Protein 3DA5 (pdb70)

Foldseek 3Di:
DDFQCVVQPVDAVSSFVVCLVCQPWKWKFQQLAPDGATWHFDAPPVGRTTDWAQPDLVVQVVVLVVSCVPHQPDPVSNVVSCVQQNDGDSRWIWTWTAGPDDDPVDGIDTGTSSRIHIDGD/DQFQCVVQPNDQVSSQVVCLVCLVFKWKWFPLAPPGWIKRFDFDPPPRTTDWAFQPLVVQVVVLVVSCVPPQNDPVSNVVSCVQQNDGDSGFIWTWIWTPDPPGVVPIDTHTSSRIGIVVD

Nearest PDB structures (foldseek):
  3da5-assembly1_B  TM=9.425E-01  e=8.707E-21  unclassified
  8jsi-assembly1_B  TM=9.444E-01  e=4.490E-21  Thermococcus thioreducens
  8wd8-assembly1_B  TM=9.426E-01  e=9.821E-21  Thermococcus thioreducens
  1z25-assembly1_A  TM=9.568E-01  e=1.016E-14  Pyrococcus furiosus
  1z26-assembly1_A  TM=9.518E-01  e=2.361E-14  Pyrococcus furiosus

Secondary structure (DSSP, 8-state):
---HHHHTTS-HHHHHHHHHHTTTTEEEEETTSSS--EEEE-B-TT-SSB-EE-S-HHHHHHHHHHHHHHHS-SHHHHHHHHHHH-S--TTPPEEEEEESS--TT-S-EEE-GGGEEEEE-/--SHHHHTTS-HHHHHHHHHHTTTT-EEEESSSSS--EEEEPB-TTT--B-EE-S-HHHHHHHHHHHHHHHS-SHHHHHHHHHHH-S--TT--EEEEEESSSS-SS--EEE-GGGEEEET-

Radius of gyration: 20.2 Å; Cα contacts (8 Å, |Δi|>4): 431; chains: 2; bounding box: 46×57×42 Å

Solvent-accessible surface area: 13218 Å² total; per-residue (Å²): 175,120,17,0,1,82,82,16,56,102,74,62,80,35,0,59,70,32,0,119,127,52,97,63,70,6,36,0,74,7,11,0,17,73,148,102,50,25,17,64,3,3,8,102,40,232,65,38,52,3,4,12,36,85,137,53,46,114,49,3,72,74,57,14,62,52,17,24,107,56,84,23,111,61,110,120,67,111,111,94,1,113,164,85,13,17,90,44,21,80,99,4,0,0,2,10,0,64,16,106,188,106,36,90,52,2,58,7,18,47,5,3,0,4,2,0,1,16,34,127,149,96,77,7,0,6,54,86,22,52,153,71,60,103,32,0,57,73,26,0,101,129,52,103,51,49,0,10,0,55,4,42,0,15,51,159,78,41,2,25,58,3,52,24,84,230,103,80,16,25,0,41,18,52,75,102,46,54,111,52,0,84,94,72,10,56,91,16,17,126,46,84,26,106,56,109,121,63,97,145,84,0,95,163,126,18,18,110,46,28,75,118,1,0,0,0,21,0,136,4,20,101,59,64,27,145,57,47,107,46,50,6,3,0,12,0,0,18,16,5,121,78

CATH classification: 3.90.70.180

Structure (mmCIF, N/CA/C/O backbone):
data_3DA5
#
_entry.id   3DA5
#
_cell.length_a   57.392
_cell.length_b   60.896
_cell.length_c   66.447
_cell.angle_alpha   90.000
_cell.angle_beta   90.000
_cell.angle_gamma   90.000
#
_symmetry.space_group_name_H-M   'P 21 21 21'
#
loop_
_entity.id
_entity.type
_entity.pdbx_description
1 polymer Argonaute
2 water water
#
loop_
_atom_site.group_PDB
_atom_site.id
_atom_site.type_symbol
_atom_site.label_atom_id
_atom_site.label_alt_id
_atom_site.label_comp_id
_atom_site.label_asym_id
_atom_site.label_entity_id
_atom_site.label_seq_id
_atom_site.pdbx_PDB_ins_code
_atom_site.Cartn_x
_atom_site.Cartn_y
_atom_site.Cartn_z
_atom_site.occupancy
_atom_site.B_iso_or_equiv
_atom_site.auth_seq_id
_atom_site.auth_comp_id
_atom_site.auth_asym_id
_atom_site.auth_atom_id
_atom_site.pdbx_PDB_model_num
ATOM 1 N N . LYS A 1 8 ? -38.264 -14.293 -5.594 1.00 50.94 8 LYS A N 1
ATOM 2 C CA . LYS A 1 8 ? -37.424 -14.195 -6.867 1.00 50.84 8 LYS A CA 1
ATOM 3 C C . LYS A 1 8 ? -36.075 -14.971 -6.836 1.00 49.36 8 LYS A C 1
ATOM 4 O O . LYS A 1 8 ? -35.122 -14.589 -6.149 1.00 50.00 8 LYS A O 1
ATOM 10 N N . LYS A 1 9 ? -36.050 -16.068 -7.597 1.00 48.21 9 LYS A N 1
ATOM 11 C CA . LYS A 1 9 ? -34.882 -16.981 -7.826 1.00 46.32 9 LYS A CA 1
ATOM 12 C C . LYS A 1 9 ? -33.677 -16.287 -8.462 1.00 41.35 9 LYS A C 1
ATOM 13 O O . LYS A 1 9 ? -33.796 -15.671 -9.505 1.00 36.59 9 LYS A O 1
ATOM 19 N N . THR A 1 10 ? -32.516 -16.432 -7.841 1.00 37.11 10 THR A N 1
ATOM 20 C CA . THR A 1 10 ? -31.323 -15.770 -8.305 1.00 35.62 10 THR A CA 1
ATOM 21 C C . THR A 1 10 ? -30.729 -16.577 -9.490 1.00 33.67 10 THR A C 1
ATOM 22 O O . THR A 1 10 ? -31.024 -17.750 -9.676 1.00 32.51 10 THR A O 1
ATOM 26 N N . LEU A 1 11 ? -29.863 -15.929 -10.231 1.00 33.90 11 LEU A N 1
ATOM 27 C CA . LEU A 1 11 ? -29.161 -16.554 -11.348 1.00 33.32 11 LEU A CA 1
ATOM 28 C C . LEU A 1 11 ? -28.401 -17.795 -10.876 1.00 33.09 11 LEU A C 1
ATOM 29 O O . LEU A 1 11 ? -28.403 -18.816 -11.516 1.00 31.72 11 LEU A O 1
ATOM 34 N N . TRP A 1 12 ? -27.762 -17.718 -9.725 1.00 32.82 12 TRP A N 1
ATOM 35 C CA . TRP A 1 12 ? -26.953 -18.811 -9.314 1.00 34.42 12 TRP A CA 1
ATOM 36 C C . TRP A 1 12 ? -27.819 -20.051 -8.997 1.00 36.43 12 TRP A C 1
ATOM 37 O O . TRP A 1 12 ? -27.446 -21.208 -9.296 1.00 34.17 12 TRP A O 1
ATOM 48 N N . GLU A 1 13 ? -29.014 -19.799 -8.484 1.00 37.64 13 GLU A N 1
ATOM 49 C CA . GLU A 1 13 ? -29.934 -20.878 -8.255 1.00 39.91 13 GLU A CA 1
ATOM 50 C C . GLU A 1 13 ? -30.496 -21.426 -9.546 1.00 39.23 13 GLU A C 1
ATOM 51 O O . GLU A 1 13 ? -30.599 -22.612 -9.701 1.00 40.75 13 GLU A O 1
ATOM 57 N N . LEU A 1 14 ? -30.827 -20.549 -10.472 1.00 39.26 14 LEU A N 1
ATOM 58 C CA . LEU A 1 14 ? -31.452 -20.943 -11.733 1.00 38.71 14 LEU A CA 1
ATOM 59 C C . LEU A 1 14 ? -30.516 -21.847 -12.612 1.00 39.63 14 LEU A C 1
ATOM 60 O O . LEU A 1 14 ? -30.998 -22.684 -13.388 1.00 39.94 14 LEU A O 1
ATOM 65 N N . VAL A 1 15 ? -29.193 -21.709 -12.446 1.00 37.16 15 VAL A N 1
ATOM 66 C CA . VAL A 1 15 ? -28.212 -22.495 -13.233 1.00 36.78 15 VAL A CA 1
ATOM 67 C C . VAL A 1 15 ? -27.551 -23.660 -12.443 1.00 38.35 15 VAL A C 1
ATOM 68 O O . VAL A 1 15 ? -26.605 -24.313 -12.907 1.00 38.90 15 VAL A O 1
ATOM 72 N N . GLY A 1 16 ? -28.064 -23.932 -11.255 1.00 39.18 16 GLY A N 1
ATOM 73 C CA . GLY A 1 16 ? -27.758 -25.147 -10.581 1.00 40.71 16 GLY A CA 1
ATOM 74 C C . GLY A 1 16 ? -26.419 -24.993 -9.908 1.00 41.16 16 GLY A C 1
ATOM 75 O O . GLY A 1 16 ? -25.705 -25.981 -9.745 1.00 40.92 16 GLY A O 1
ATOM 76 N N . ARG A 1 17 ? -26.045 -23.747 -9.594 1.00 40.57 17 ARG A N 1
ATOM 77 C CA . ARG A 1 17 ? -24.793 -23.479 -8.901 1.00 41.47 17 ARG A CA 1
ATOM 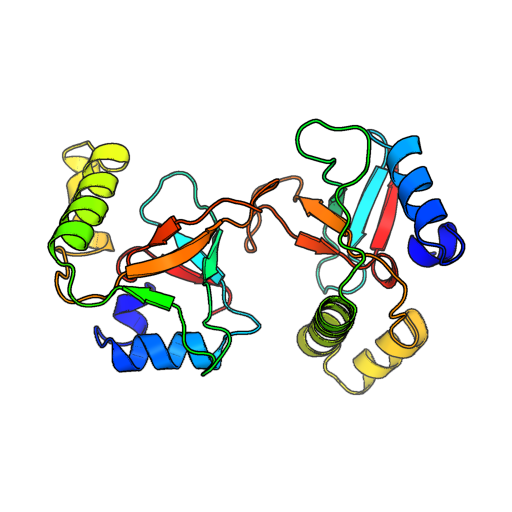78 C C . ARG A 1 17 ? -23.618 -24.155 -9.551 1.00 41.04 17 ARG A C 1
ATOM 79 O O . ARG A 1 17 ? -22.796 -24.770 -8.871 1.00 42.25 17 ARG A O 1
ATOM 87 N N . ASN A 1 18 ? -23.566 -24.091 -10.877 1.00 40.59 18 ASN A N 1
ATOM 88 C CA . ASN A 1 18 ? -22.550 -24.745 -11.671 1.00 40.72 18 ASN A CA 1
ATOM 89 C C . ASN A 1 18 ? -21.978 -23.656 -12.588 1.00 41.39 18 ASN A C 1
ATOM 90 O O . ASN A 1 18 ? -22.739 -22.891 -13.256 1.00 37.23 18 ASN A O 1
ATOM 95 N N . LYS A 1 19 ? -20.664 -23.520 -12.606 1.00 40.44 19 LYS A N 1
ATOM 96 C CA . LYS A 1 19 ? -20.120 -22.350 -13.283 1.00 41.70 19 LYS A CA 1
ATOM 97 C C . LYS A 1 19 ? -20.053 -22.453 -14.815 1.00 40.88 19 LYS A C 1
ATOM 98 O O . LYS A 1 19 ? -20.156 -21.438 -15.458 1.00 39.28 19 LYS A O 1
ATOM 104 N N . ASP A 1 20 ? -19.963 -23.657 -15.394 1.00 42.24 20 ASP A N 1
ATOM 105 C CA . ASP A 1 20 ? -20.088 -23.826 -16.849 1.00 42.33 20 ASP A CA 1
ATOM 106 C C . ASP A 1 20 ? -21.577 -23.639 -17.258 1.00 41.89 20 ASP A C 1
ATOM 107 O O . ASP A 1 20 ? -21.864 -22.998 -18.282 1.00 41.81 20 ASP A O 1
ATOM 112 N N . ALA A 1 21 ? -22.502 -24.227 -16.472 1.00 39.96 21 ALA A N 1
ATOM 113 C CA . ALA A 1 21 ? -23.937 -23.916 -16.617 1.00 39.45 21 ALA A CA 1
ATOM 114 C C . ALA A 1 21 ? -24.223 -22.427 -16.656 1.00 37.45 21 ALA A C 1
ATOM 115 O O . ALA A 1 21 ? -24.966 -21.965 -17.490 1.00 37.72 21 ALA A O 1
ATOM 117 N N . LEU A 1 22 ? -23.558 -21.647 -15.791 1.00 37.11 22 LEU A N 1
ATOM 118 C CA . LEU A 1 22 ? -23.703 -20.163 -15.779 1.00 36.47 22 LEU A CA 1
ATOM 119 C C . LEU A 1 22 ? -23.188 -19.503 -17.033 1.00 34.75 22 LEU A C 1
ATOM 120 O O . LEU A 1 22 ? -23.823 -18.609 -17.652 1.00 34.21 22 LEU A O 1
ATOM 125 N N . ARG A 1 23 ? -22.040 -19.955 -17.488 1.00 34.97 23 ARG A N 1
ATOM 126 C CA . ARG A 1 23 ? -21.527 -19.438 -18.738 1.00 36.24 23 ARG A CA 1
ATOM 127 C C . ARG A 1 23 ? -22.478 -19.738 -19.930 1.00 35.67 23 ARG A C 1
ATOM 128 O O . ARG A 1 23 ? -22.701 -18.892 -20.836 1.00 37.00 23 ARG A O 1
ATOM 136 N N . ASP A 1 24 ? -23.012 -20.938 -19.967 1.00 33.19 24 ASP A N 1
ATOM 137 C CA . ASP A 1 24 ? -23.836 -21.339 -21.129 1.00 34.54 24 ASP A CA 1
ATOM 138 C C . ASP A 1 24 ? -25.173 -20.578 -21.118 1.00 32.49 24 ASP A C 1
ATOM 139 O O . ASP A 1 24 ? -25.750 -20.231 -22.130 1.00 32.95 24 ASP A O 1
ATOM 144 N N . PHE A 1 25 ? -25.625 -20.257 -19.922 1.00 32.14 25 PHE A N 1
ATOM 145 C CA . PHE A 1 25 ? -26.855 -19.512 -19.734 1.00 32.41 25 PHE A CA 1
ATOM 146 C C . PHE A 1 25 ? -26.750 -18.086 -20.210 1.00 30.35 25 PHE A C 1
ATOM 147 O O . PHE A 1 25 ? -27.668 -17.633 -20.936 1.00 31.39 25 PHE A O 1
ATOM 155 N N . LEU A 1 26 ? -25.677 -17.360 -19.854 1.00 28.67 26 LEU A N 1
ATOM 156 C CA . LEU A 1 26 ? -25.491 -15.998 -20.319 1.00 28.80 26 LEU A CA 1
ATOM 157 C C . LEU A 1 26 ? -25.236 -15.971 -21.872 1.00 29.94 26 LEU A C 1
ATOM 158 O O . LEU A 1 26 ? -25.697 -15.041 -22.596 1.00 30.57 26 LEU A O 1
ATOM 163 N N . LYS A 1 27 ? -24.560 -16.991 -22.392 1.00 31.92 27 LYS A N 1
ATOM 164 C CA . LYS A 1 27 ? -24.346 -17.151 -23.905 1.00 33.32 27 LYS A CA 1
ATOM 165 C C . LYS A 1 27 ? -25.714 -17.333 -24.615 1.00 34.67 27 LYS A C 1
ATOM 166 O O . LYS A 1 27 ? -26.033 -16.646 -25.588 1.00 34.78 27 LYS A O 1
ATOM 172 N N . GLU A 1 28 ? -26.558 -18.167 -24.052 1.00 34.53 28 GLU A N 1
ATOM 173 C CA . GLU A 1 28 ? -27.847 -18.516 -24.653 1.00 35.84 28 GLU A CA 1
ATOM 174 C C . GLU A 1 28 ? -28.807 -17.375 -24.666 1.00 35.33 28 GLU A C 1
ATOM 175 O O . GLU A 1 28 ? -29.495 -17.172 -25.651 1.00 34.16 28 GLU A O 1
ATOM 181 N N . HIS A 1 29 ? -28.746 -16.552 -23.634 1.00 33.80 29 HIS A N 1
ATOM 182 C CA . HIS A 1 29 ? -29.625 -15.410 -23.489 1.00 34.10 29 HIS A CA 1
ATOM 183 C C . HIS A 1 29 ? -29.015 -14.096 -23.863 1.00 33.48 29 HIS A C 1
ATOM 184 O O . HIS A 1 29 ? -29.621 -13.072 -23.667 1.00 31.23 29 HIS A O 1
ATOM 191 N N . ARG A 1 30 ? -27.823 -14.099 -24.456 1.00 32.99 30 ARG A N 1
ATOM 192 C CA . ARG A 1 30 ? -27.216 -12.835 -24.817 1.00 31.89 30 ARG A CA 1
ATOM 193 C C . ARG A 1 30 ? -28.147 -11.985 -25.651 1.00 32.71 30 ARG A C 1
ATOM 194 O O . ARG A 1 30 ? -28.659 -12.459 -26.685 1.00 34.76 30 ARG A O 1
ATOM 202 N N . GLY A 1 31 ? -28.316 -10.722 -25.294 1.00 32.68 31 GLY A N 1
ATOM 203 C CA . GLY A 1 31 ? -29.182 -9.847 -26.080 1.00 32.78 31 GLY A CA 1
ATOM 204 C C . GLY A 1 31 ? -30.619 -9.825 -25.603 1.00 35.46 31 GLY A C 1
ATOM 205 O O . GLY A 1 31 ? -31.339 -8.938 -26.000 1.00 35.49 31 GLY A O 1
ATOM 206 N N . THR A 1 32 ? -31.037 -10.743 -24.727 1.00 35.52 32 THR A N 1
ATOM 207 C CA . THR A 1 32 ? -32.418 -10.741 -24.241 1.00 37.46 32 THR A CA 1
ATOM 208 C C . THR A 1 32 ? -32.532 -10.717 -22.683 1.00 38.80 32 THR A C 1
ATOM 209 O O . THR A 1 32 ? -33.648 -10.641 -22.145 1.00 41.67 32 THR A O 1
ATOM 213 N N . ILE A 1 33 ? -31.399 -10.833 -21.999 1.00 38.34 33 ILE A N 1
ATOM 214 C CA . ILE A 1 33 ? -31.338 -10.812 -20.526 1.00 38.66 33 ILE A CA 1
ATOM 215 C C . ILE A 1 33 ? -30.527 -9.621 -20.050 1.00 36.76 33 ILE A C 1
ATOM 216 O O . ILE A 1 33 ? -29.457 -9.295 -20.601 1.00 34.63 33 ILE A O 1
ATOM 221 N N . LEU A 1 34 ? -31.027 -8.960 -19.014 1.00 34.28 34 LEU A N 1
ATOM 222 C CA . LEU A 1 34 ? -30.215 -8.132 -18.188 1.00 32.76 34 LEU A CA 1
ATOM 223 C C . LEU A 1 34 ? -30.232 -8.722 -16.762 1.00 31.54 34 LEU A C 1
ATOM 224 O O . LEU A 1 34 ? -30.965 -9.655 -16.474 1.00 30.80 34 LEU A O 1
ATOM 229 N N . LEU A 1 35 ? -29.424 -8.157 -15.900 1.00 29.13 35 LEU A N 1
ATOM 230 C CA . LEU A 1 35 ? -29.272 -8.665 -14.522 1.00 29.94 35 LEU A CA 1
ATOM 231 C C . LEU A 1 35 ? -29.567 -7.600 -13.473 1.00 30.01 35 LEU A C 1
ATOM 232 O O . LEU A 1 35 ? -28.924 -6.554 -13.431 1.00 31.25 35 LEU A O 1
ATOM 237 N N . ARG A 1 36 ? -30.519 -7.851 -12.575 1.00 31.68 36 ARG A N 1
ATOM 238 C CA . ARG A 1 36 ? -30.814 -6.847 -11.535 1.00 32.96 36 ARG A CA 1
ATOM 239 C C . ARG A 1 36 ? -30.064 -7.286 -10.285 1.00 33.18 36 ARG A C 1
ATOM 240 O O . ARG A 1 36 ? -30.240 -8.388 -9.843 1.00 30.28 36 ARG A O 1
ATOM 248 N N . ASP A 1 37 ? -29.247 -6.398 -9.739 1.00 36.54 37 ASP A N 1
ATOM 249 C CA . ASP A 1 37 ? -28.585 -6.615 -8.441 1.00 37.49 37 ASP A CA 1
ATOM 250 C C . ASP A 1 37 ? -29.618 -6.464 -7.328 1.00 38.38 37 ASP A C 1
ATOM 251 O O . ASP A 1 37 ? -30.050 -5.355 -7.025 1.00 40.09 37 ASP A O 1
ATOM 256 N N . ILE A 1 38 ? -30.027 -7.566 -6.735 1.00 38.39 38 ILE A N 1
ATOM 257 C CA . ILE A 1 38 ? -31.008 -7.498 -5.641 1.00 40.07 38 ILE A CA 1
ATOM 258 C C . ILE A 1 38 ? -30.390 -7.456 -4.192 1.00 40.89 38 ILE A C 1
ATOM 259 O O . ILE A 1 38 ? -31.144 -7.491 -3.227 1.00 40.49 38 ILE A O 1
ATOM 264 N N . ALA A 1 39 ? -29.073 -7.268 -4.070 1.00 40.44 39 ALA A N 1
ATOM 265 C CA . ALA A 1 39 ? -28.386 -7.203 -2.789 1.00 41.92 39 ALA A CA 1
ATOM 266 C C . ALA A 1 39 ? -28.016 -5.757 -2.420 1.00 43.95 39 ALA A C 1
ATOM 267 O O . ALA A 1 39 ? -27.332 -5.513 -1.410 1.00 42.37 39 ALA A O 1
ATOM 269 N N . SER A 1 40 ? -28.399 -4.784 -3.259 1.00 47.23 40 SER A N 1
ATOM 270 C CA . SER A 1 40 ? -28.058 -3.350 -3.031 1.00 48.79 40 SER A CA 1
ATOM 271 C C . SER A 1 40 ? -29.369 -2.619 -2.748 1.00 51.22 40 SER A C 1
ATOM 272 O O . SER A 1 40 ? -30.454 -3.148 -3.056 1.00 52.31 40 SER A O 1
ATOM 275 N N . GLU A 1 41 ? -29.298 -1.426 -2.153 1.00 53.25 41 GLU A N 1
ATOM 276 C CA . GLU A 1 41 ? -30.519 -0.689 -1.779 1.00 54.11 41 GLU A CA 1
ATOM 277 C C . GLU A 1 41 ? -31.344 -0.431 -3.037 1.00 55.32 41 GLU A C 1
ATOM 278 O O . GLU A 1 41 ? -32.571 -0.714 -3.092 1.00 56.35 41 GLU A O 1
ATOM 280 N N . HIS A 1 42 ? -30.646 0.094 -4.036 1.00 56.21 42 HIS A N 1
ATOM 281 C CA . HIS A 1 42 ? -31.229 0.377 -5.331 1.00 57.65 42 HIS A CA 1
ATOM 282 C C . HIS A 1 42 ? -30.922 -0.779 -6.261 1.00 56.62 42 HIS A C 1
ATOM 283 O O . HIS A 1 42 ? -29.785 -1.086 -6.551 1.00 57.47 42 HIS A O 1
ATOM 290 N N . LYS A 1 43 ? -31.973 -1.412 -6.717 1.00 55.52 43 LYS A N 1
ATOM 291 C CA . LYS A 1 43 ? -31.853 -2.645 -7.422 1.00 55.40 43 LYS A CA 1
ATOM 292 C C . LYS A 1 43 ? -31.663 -2.314 -8.918 1.00 53.30 43 LYS A C 1
ATOM 293 O O . LYS A 1 43 ? -32.607 -2.385 -9.690 1.00 52.96 43 LYS A O 1
ATOM 299 N N . VAL A 1 44 ? -30.429 -1.911 -9.255 1.00 51.19 44 VAL A N 1
ATOM 300 C CA . VAL A 1 44 ? -30.016 -1.495 -10.620 1.00 49.87 44 VAL A CA 1
ATOM 301 C C . VAL A 1 44 ? -29.827 -2.670 -11.570 1.00 46.67 44 VAL A C 1
ATOM 302 O O . VAL A 1 44 ? -29.412 -3.759 -11.177 1.00 46.19 44 VAL A O 1
ATOM 306 N N . VAL A 1 45 ? -30.131 -2.425 -12.833 1.00 44.55 45 VAL A N 1
ATOM 307 C CA . VAL A 1 45 ? -30.077 -3.460 -13.871 1.00 42.20 45 VAL A CA 1
ATOM 308 C C . VAL A 1 45 ? -28.870 -3.136 -14.741 1.00 38.42 45 VAL A C 1
ATOM 309 O O . VAL A 1 45 ? -28.603 -1.968 -15.068 1.00 39.48 45 VAL A O 1
ATOM 313 N N . TYR A 1 46 ? -28.135 -4.192 -15.061 1.00 35.28 46 TYR A N 1
ATOM 314 C CA . TYR A 1 46 ? -26.909 -4.123 -15.742 1.00 33.39 46 TYR A CA 1
ATOM 315 C C . TYR A 1 46 ? -26.939 -5.128 -16.907 1.00 32.03 46 TYR A C 1
ATOM 316 O O . TYR A 1 46 ? -27.632 -6.141 -16.872 1.00 29.30 46 TYR A O 1
ATOM 325 N N . LYS A 1 47 ? -26.062 -4.907 -17.854 1.00 31.36 47 LYS A N 1
ATOM 326 C CA . LYS A 1 47 ? -25.899 -5.766 -18.970 1.00 32.71 47 LYS A CA 1
ATOM 327 C C . LYS A 1 47 ? -24.572 -6.505 -18.839 1.00 31.60 47 LYS A C 1
ATOM 328 O O . LYS A 1 47 ? -23.540 -5.865 -18.721 1.00 32.51 47 LYS A O 1
ATOM 334 N N . PRO A 1 48 ? -24.585 -7.838 -18.916 1.00 31.42 48 PRO A N 1
ATOM 335 C CA . PRO A 1 48 ? -23.467 -8.790 -18.941 1.00 31.08 48 PRO A CA 1
ATOM 336 C C . PRO A 1 48 ? -22.480 -8.443 -20.058 1.00 31.93 48 PRO A C 1
ATOM 337 O O . PRO A 1 48 ? -22.905 -8.184 -21.185 1.00 30.57 48 PRO A O 1
ATOM 341 N N . ILE A 1 49 ? -21.196 -8.341 -19.719 1.00 32.82 49 ILE A N 1
ATOM 342 C CA . ILE A 1 49 ? -20.132 -7.914 -20.650 1.00 33.62 49 ILE A CA 1
ATOM 343 C C . ILE A 1 49 ? -19.687 -9.196 -21.267 1.00 35.13 49 ILE A C 1
ATOM 344 O O . ILE A 1 49 ? -19.576 -10.218 -20.562 1.00 33.75 49 ILE A O 1
ATOM 349 N N . PHE A 1 50 ? -19.457 -9.192 -22.586 1.00 35.29 50 PHE A N 1
ATOM 350 C CA . PHE A 1 50 ? -18.922 -10.360 -23.292 1.00 36.13 50 PHE A CA 1
ATOM 351 C C . PHE A 1 50 ? -17.438 -10.092 -23.622 1.00 39.19 50 PHE A C 1
ATOM 352 O O . PHE A 1 50 ? -16.987 -8.974 -23.592 1.00 40.14 50 PHE A O 1
ATOM 360 N N . LYS A 1 51 ? -16.676 -11.140 -23.770 1.00 40.74 51 LYS A N 1
ATOM 361 C CA . LYS A 1 51 ? -15.217 -11.006 -23.873 1.00 43.76 51 LYS A CA 1
ATOM 362 C C . LYS A 1 51 ? -14.857 -10.097 -25.033 1.00 46.16 51 LYS A C 1
ATOM 363 O O . LYS A 1 51 ? -15.527 -10.120 -26.056 1.00 45.89 51 LYS A O 1
ATOM 369 N N . ARG A 1 52 ? -13.746 -9.373 -24.903 1.00 49.46 52 ARG A N 1
ATOM 370 C CA . ARG A 1 52 ? -13.404 -8.240 -25.785 1.00 52.74 52 ARG A CA 1
ATOM 371 C C . ARG A 1 52 ? -13.660 -8.379 -27.290 1.00 55.00 52 ARG A C 1
ATOM 372 O O . ARG A 1 52 ? -14.005 -7.390 -27.965 1.00 56.08 52 ARG A O 1
ATOM 373 N N . TYR A 1 53 ? -13.485 -9.595 -27.798 1.00 56.77 53 TYR A N 1
ATOM 374 C CA . TYR A 1 53 ? -13.766 -9.932 -29.205 1.00 58.38 53 TYR A CA 1
ATOM 375 C C . TYR A 1 53 ? -14.574 -11.237 -29.194 1.00 57.97 53 TYR A C 1
ATOM 376 O O . TYR A 1 53 ? -14.021 -12.309 -29.532 1.00 59.40 53 TYR A O 1
ATOM 385 N N . ASN A 1 54 ? -15.884 -11.082 -28.948 1.00 56.61 54 ASN A N 1
ATOM 386 C CA . ASN A 1 54 ? -16.790 -11.888 -28.016 1.00 55.86 54 ASN A CA 1
ATOM 387 C C . ASN A 1 54 ? -17.596 -13.167 -28.277 1.00 53.51 54 ASN A C 1
ATOM 388 O O . ASN A 1 54 ? -18.664 -12.999 -28.786 1.00 53.64 54 ASN A O 1
ATOM 393 N N . GLY A 1 55 ? -17.289 -14.363 -27.785 1.00 50.45 55 GLY A N 1
ATOM 394 C CA . GLY A 1 55 ? -18.348 -15.417 -27.787 1.00 46.51 55 GLY A CA 1
ATOM 395 C C . GLY A 1 55 ? -18.845 -15.715 -26.362 1.00 45.07 55 GLY A C 1
ATOM 396 O O . GLY A 1 55 ? -20.071 -15.923 -26.090 1.00 40.26 55 GLY A O 1
ATOM 397 N N . ASP A 1 56 ? -17.866 -15.705 -25.446 1.00 41.83 56 ASP A N 1
ATOM 398 C CA . ASP A 1 56 ? -18.045 -16.187 -24.084 1.00 42.13 56 ASP A CA 1
ATOM 399 C C . ASP A 1 56 ? -18.269 -15.007 -23.191 1.00 39.38 56 ASP A C 1
ATOM 400 O O . ASP A 1 56 ? -17.753 -13.933 -23.458 1.00 38.88 56 ASP A O 1
ATOM 405 N N . PRO A 1 57 ? -19.067 -15.192 -22.141 1.00 37.54 57 PRO A N 1
ATOM 406 C CA . PRO A 1 57 ? -19.190 -14.089 -21.158 1.00 35.56 57 PRO A CA 1
ATOM 407 C C . PRO A 1 57 ? -17.843 -13.803 -20.473 1.00 34.40 57 PRO A C 1
ATOM 408 O O . PRO A 1 57 ? -17.154 -14.698 -20.257 1.00 32.86 57 PRO A O 1
ATOM 412 N N . ASP A 1 58 ? -17.557 -12.554 -20.102 1.00 35.86 58 ASP A N 1
ATOM 413 C CA . ASP A 1 58 ? -16.365 -12.135 -19.366 1.00 35.37 58 ASP A CA 1
ATOM 414 C C . ASP A 1 58 ? -16.672 -12.342 -17.881 1.00 35.39 58 ASP A C 1
ATOM 415 O O . ASP A 1 58 ? -17.283 -11.500 -17.227 1.00 34.28 58 ASP A O 1
ATOM 420 N N . LEU A 1 59 ? -16.287 -13.510 -17.405 1.00 34.74 59 LEU A N 1
ATOM 421 C CA . LEU A 1 59 ? -16.398 -13.910 -16.026 1.00 35.16 59 LEU A CA 1
ATOM 422 C C . LEU A 1 59 ? -14.988 -13.861 -15.419 1.00 37.61 59 LEU A C 1
ATOM 423 O O . LEU A 1 59 ? -14.018 -13.904 -16.161 1.00 37.00 59 LEU A O 1
ATOM 428 N N . ILE A 1 60 ? -14.919 -13.815 -14.093 1.00 38.68 60 ILE A N 1
ATOM 429 C CA . ILE A 1 60 ? -13.673 -14.030 -13.283 1.00 40.36 60 ILE A CA 1
ATOM 430 C C . ILE A 1 60 ? -13.929 -15.275 -12.416 1.00 41.59 60 ILE A C 1
ATOM 431 O O . ILE A 1 60 ? -14.873 -15.294 -11.625 1.00 38.94 6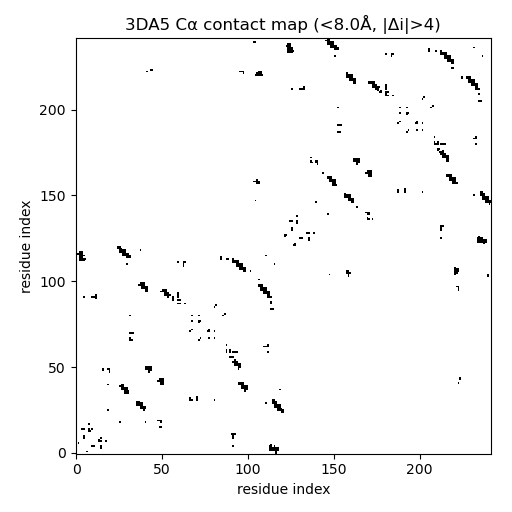0 ILE A O 1
ATOM 436 N N . GLU A 1 61 ? -13.141 -16.331 -12.649 1.00 42.94 61 GLU A N 1
ATOM 437 C CA . GLU A 1 61 ? -13.425 -17.645 -12.053 1.00 46.44 61 GLU A CA 1
ATOM 438 C C . GLU A 1 61 ? -12.384 -18.124 -11.092 1.00 47.40 61 GLU A C 1
ATOM 439 O O . GLU A 1 61 ? -12.583 -19.150 -10.440 1.00 48.98 61 GLU A O 1
ATOM 445 N N . ASP A 1 62 ? -11.265 -17.410 -11.017 1.00 48.32 62 ASP A N 1
ATOM 446 C CA . ASP A 1 62 ? -10.135 -17.856 -10.196 1.00 49.46 62 ASP A CA 1
ATOM 447 C C . ASP A 1 62 ? -9.963 -17.198 -8.827 1.00 48.47 62 ASP A C 1
ATOM 448 O O . ASP A 1 62 ? -8.947 -17.422 -8.192 1.00 48.30 62 ASP A O 1
ATOM 453 N N . ASN A 1 63 ? -10.930 -16.429 -8.346 1.00 46.72 63 ASN A N 1
ATOM 454 C CA . ASN A 1 63 ? -10.661 -15.604 -7.207 1.00 46.58 63 ASN A CA 1
ATOM 455 C C . ASN A 1 63 ? -11.745 -15.508 -6.151 1.00 45.19 63 ASN A C 1
ATOM 456 O O . ASN A 1 63 ? -12.508 -14.552 -6.096 1.00 42.46 63 ASN A O 1
ATOM 461 N N . SER A 1 64 ? -11.717 -16.466 -5.242 1.00 45.81 64 SER A N 1
ATOM 462 C CA . SER A 1 64 ? -12.732 -16.542 -4.206 1.00 45.21 64 SER A CA 1
ATOM 463 C C . SER A 1 64 ? -12.526 -15.534 -3.049 1.00 44.20 64 SER A C 1
ATOM 464 O O . SER A 1 64 ? -13.460 -15.229 -2.337 1.00 42.52 64 SER A O 1
ATOM 467 N N . ASN A 1 65 ? -11.340 -14.953 -2.912 1.00 43.86 65 ASN A N 1
ATOM 468 C CA . ASN A 1 65 ? -11.164 -13.730 -2.103 1.00 43.27 65 ASN A CA 1
ATOM 469 C C . ASN A 1 65 ? -11.974 -12.545 -2.654 1.00 41.84 65 ASN A C 1
ATOM 470 O O . ASN A 1 65 ? -12.517 -11.766 -1.896 1.00 41.57 65 ASN A O 1
ATOM 475 N N . ASP A 1 66 ? -12.013 -12.356 -3.965 1.00 40.68 66 ASP A N 1
ATOM 476 C CA . ASP A 1 66 ? -12.887 -11.291 -4.548 1.00 39.74 66 ASP A CA 1
ATOM 477 C C . ASP A 1 66 ? -14.393 -11.577 -4.367 1.00 36.44 66 ASP A C 1
ATOM 478 O O . ASP A 1 66 ? -15.183 -10.668 -4.115 1.00 35.36 66 ASP A O 1
ATOM 483 N N . VAL A 1 67 ? -14.752 -12.852 -4.390 1.00 34.45 67 VAL A N 1
ATOM 484 C CA . VAL A 1 67 ? -16.150 -13.297 -4.114 1.00 32.55 67 VAL A CA 1
ATOM 485 C C . VAL A 1 67 ? -16.548 -12.936 -2.677 1.00 34.10 67 VAL A C 1
ATOM 486 O O . VAL A 1 67 ? -17.635 -12.393 -2.449 1.00 31.89 67 VAL A O 1
ATOM 490 N N . GLU A 1 68 ? -15.674 -13.242 -1.715 1.00 35.45 68 GLU A N 1
ATOM 491 C CA . GLU A 1 68 ? -15.971 -12.969 -0.338 1.00 37.42 68 GLU A CA 1
ATOM 492 C C . GLU A 1 68 ? -16.037 -11.472 -0.125 1.00 37.23 68 GLU A C 1
ATOM 493 O O . GLU A 1 68 ? -16.887 -11.007 0.661 1.00 37.93 68 GLU A O 1
ATOM 499 N N . HIS A 1 69 ? -15.145 -10.736 -0.827 1.00 37.96 69 HIS A N 1
ATOM 500 C CA . HIS A 1 69 ? -15.102 -9.267 -0.758 1.00 39.34 69 HIS A CA 1
ATOM 501 C C . HIS A 1 69 ? -16.400 -8.614 -1.176 1.00 39.19 69 HIS A C 1
ATOM 502 O O . HIS A 1 69 ? -16.932 -7.766 -0.449 1.00 41.36 69 HIS A O 1
ATOM 509 N N . TRP A 1 70 ? -16.922 -9.003 -2.338 1.00 38.77 70 TRP A N 1
ATOM 510 C CA . TRP A 1 70 ? -18.214 -8.493 -2.831 1.00 37.57 70 TRP A CA 1
ATOM 511 C C . TRP A 1 70 ? -19.424 -8.949 -1.995 1.00 36.90 70 TRP A C 1
ATOM 512 O O . TRP A 1 70 ? -20.377 -8.217 -1.828 1.00 38.40 70 TRP A O 1
ATOM 523 N N . TYR A 1 71 ? -19.392 -10.157 -1.451 1.00 36.70 71 TYR A N 1
ATOM 524 C CA . TYR A 1 71 ? -20.470 -10.617 -0.608 1.00 35.94 71 TYR A CA 1
ATOM 525 C C . TYR A 1 71 ? -20.511 -9.756 0.697 1.00 36.91 71 TYR A C 1
ATOM 526 O O . TYR A 1 71 ? -21.555 -9.175 1.079 1.00 37.28 71 TYR A O 1
ATOM 535 N N . ASP A 1 72 ? -19.365 -9.660 1.344 1.00 38.86 72 ASP A N 1
ATOM 536 C CA . ASP A 1 72 ? -19.246 -8.832 2.600 1.00 41.65 72 ASP A CA 1
ATOM 537 C C . ASP A 1 72 ? -19.465 -7.347 2.385 1.00 42.73 72 ASP A C 1
ATOM 538 O O . ASP A 1 72 ? -20.110 -6.661 3.206 1.00 41.92 72 ASP A O 1
ATOM 543 N N . TYR A 1 73 ? -18.976 -6.856 1.260 1.00 43.24 73 TYR A N 1
ATOM 544 C CA . TYR A 1 73 ? -19.224 -5.513 0.867 1.00 44.44 73 TYR A CA 1
ATOM 545 C C . TYR A 1 73 ? -20.725 -5.162 0.877 1.00 43.22 73 TYR A C 1
ATOM 546 O O . TYR A 1 73 ? -21.101 -4.117 1.383 1.00 42.81 73 TYR A O 1
ATOM 555 N N . HIS A 1 74 ? -21.585 -5.987 0.270 1.00 41.81 74 HIS A N 1
ATOM 556 C CA . HIS A 1 74 ? -22.986 -5.606 0.189 1.00 41.05 74 HIS A CA 1
ATOM 557 C C . HIS A 1 74 ? -23.624 -5.739 1.587 1.00 40.07 74 HIS A C 1
ATOM 558 O O . HIS A 1 74 ? -24.347 -4.857 2.016 1.00 38.67 74 HIS A O 1
ATOM 565 N N . LEU A 1 75 ? -23.348 -6.852 2.255 1.00 39.17 75 LEU A N 1
ATOM 566 C CA . LEU A 1 75 ? -23.836 -7.075 3.614 1.00 40.25 75 LEU A CA 1
ATOM 567 C C . LEU A 1 75 ? -23.568 -5.813 4.456 1.00 40.62 75 LEU A C 1
ATOM 568 O O . LEU A 1 75 ? -24.487 -5.262 5.022 1.00 41.85 75 LEU A O 1
ATOM 573 N N . GLU A 1 76 ? -22.333 -5.314 4.467 1.00 42.72 76 GLU A N 1
ATOM 574 C CA . GLU A 1 76 ? -21.956 -4.184 5.364 1.00 44.75 76 GLU A CA 1
ATOM 575 C C . GLU A 1 76 ? -22.496 -2.835 4.931 1.00 44.52 76 GLU A C 1
ATOM 576 O O . GLU A 1 76 ? -22.825 -2.016 5.764 1.00 44.46 76 GLU A O 1
ATOM 582 N N . ARG A 1 77 ? -22.610 -2.602 3.625 1.00 44.62 77 ARG A N 1
ATOM 583 C CA . ARG A 1 77 ? -23.110 -1.349 3.095 1.00 43.92 77 ARG A CA 1
ATOM 584 C C . ARG A 1 77 ? -24.585 -1.269 3.245 1.00 43.48 77 ARG A C 1
ATOM 585 O O . ARG A 1 77 ? -25.127 -0.228 3.627 1.00 46.01 77 ARG A O 1
ATOM 587 N N . TYR A 1 78 ? -25.273 -2.340 2.863 1.00 42.29 78 TYR A N 1
ATOM 588 C CA . TYR A 1 78 ? -26.718 -2.240 2.554 1.00 41.04 78 TYR A CA 1
ATOM 589 C C . TYR A 1 78 ? -27.566 -3.019 3.545 1.00 39.15 78 TYR A C 1
ATOM 590 O O . TYR A 1 78 ? -28.733 -2.829 3.587 1.00 38.26 78 TYR A O 1
ATOM 599 N N . TRP A 1 79 ? -26.968 -3.850 4.402 1.00 38.72 79 TRP A N 1
ATOM 600 C CA . TRP A 1 79 ? -27.808 -4.725 5.263 1.00 37.69 79 TRP A CA 1
ATOM 601 C C . TRP A 1 79 ? -27.201 -4.649 6.674 1.00 37.76 79 TRP A C 1
ATOM 602 O O . TRP A 1 79 ? -26.890 -5.672 7.321 1.00 35.44 79 TRP A O 1
ATOM 613 N N . ASN A 1 80 ? -26.947 -3.418 7.101 1.00 38.36 80 ASN A N 1
ATOM 614 C CA . ASN A 1 80 ? -26.013 -3.237 8.190 1.00 40.39 80 ASN A CA 1
ATOM 615 C C . ASN A 1 80 ? -26.798 -2.814 9.428 1.00 40.45 80 ASN A C 1
ATOM 616 O O . ASN A 1 80 ? -26.298 -1.963 10.163 1.00 41.92 80 ASN A O 1
ATOM 621 N N . THR A 1 81 ? -27.983 -3.404 9.637 1.00 38.64 81 THR A N 1
ATOM 622 C CA . THR A 1 81 ? -28.655 -3.423 10.962 1.00 37.67 81 THR A CA 1
ATOM 623 C C . THR A 1 81 ? -28.875 -4.876 11.384 1.00 35.78 81 THR A C 1
ATOM 624 O O . THR A 1 81 ? -28.885 -5.748 10.543 1.00 34.70 81 THR A O 1
ATOM 628 N N . PRO A 1 82 ? -29.048 -5.162 12.694 1.00 34.52 82 PRO A N 1
ATOM 629 C CA . PRO A 1 82 ? -29.333 -6.530 13.126 1.00 33.83 82 PRO A CA 1
ATOM 630 C C . PRO A 1 82 ? -30.470 -7.205 12.309 1.00 34.06 82 PRO A C 1
ATOM 631 O O . PRO A 1 82 ? -30.356 -8.371 11.847 1.00 34.22 82 PRO A O 1
ATOM 635 N N . GLU A 1 83 ? -31.528 -6.451 12.102 1.00 33.50 83 GLU A N 1
ATOM 636 C CA . GLU A 1 83 ? -32.696 -6.889 11.343 1.00 35.05 83 GLU A CA 1
ATOM 637 C C . GLU A 1 83 ? -32.377 -7.205 9.870 1.00 33.23 83 GLU A C 1
ATOM 638 O O . GLU A 1 83 ? -32.732 -8.273 9.343 1.00 32.16 83 GLU A O 1
ATOM 644 N N . LEU A 1 84 ? -31.721 -6.254 9.217 1.00 33.23 84 LEU A N 1
ATOM 645 C CA . LEU A 1 84 ? -31.374 -6.394 7.817 1.00 32.00 84 LEU A CA 1
ATOM 646 C C . LEU A 1 84 ? -30.365 -7.500 7.625 1.00 32.24 84 LEU A C 1
ATOM 647 O O . LEU A 1 84 ? -30.414 -8.161 6.610 1.00 31.10 84 LEU A O 1
ATOM 652 N N . LYS A 1 85 ? -29.403 -7.692 8.562 1.00 32.03 85 LYS A N 1
ATOM 653 C CA . LYS A 1 85 ? -28.412 -8.756 8.426 1.00 31.89 85 LYS A CA 1
ATOM 654 C C . LYS A 1 85 ? -29.069 -10.124 8.502 1.00 32.22 85 LYS A C 1
ATOM 655 O O . LYS A 1 85 ? -28.652 -11.066 7.830 1.00 29.13 85 LYS A O 1
ATOM 661 N N . LYS A 1 86 ? -30.085 -10.270 9.344 1.00 31.71 86 LYS A N 1
ATOM 662 C CA . LYS A 1 86 ? -30.863 -11.508 9.350 1.00 33.54 86 LYS A CA 1
ATOM 663 C C . LYS A 1 86 ? -31.567 -11.793 8.055 1.00 34.38 86 LYS A C 1
ATOM 664 O O . LYS A 1 86 ? -31.476 -12.950 7.542 1.00 36.69 86 LYS A O 1
ATOM 669 N N . GLU A 1 87 ? -32.252 -10.780 7.527 1.00 32.90 87 GLU A N 1
ATOM 670 C CA . GLU A 1 87 ? -33.038 -10.903 6.303 1.00 37.09 87 GLU A CA 1
ATOM 671 C C . GLU A 1 87 ? -32.086 -11.219 5.164 1.00 35.23 87 GLU A C 1
ATOM 672 O O . GLU A 1 87 ? -32.291 -12.167 4.422 1.00 35.66 87 GLU A O 1
ATOM 678 N N . PHE A 1 88 ? -30.963 -10.491 5.106 1.00 33.07 88 PHE A N 1
ATOM 679 C CA . PHE A 1 88 ? -29.937 -10.807 4.179 1.00 32.37 88 PHE A CA 1
ATOM 680 C C . PHE A 1 88 ? -29.580 -12.263 4.196 1.00 33.17 88 PHE A C 1
ATOM 681 O O . PHE A 1 88 ? -29.600 -12.924 3.107 1.00 30.95 88 PHE A O 1
ATOM 689 N N . TYR A 1 89 ? -29.175 -12.786 5.373 1.00 31.52 89 TYR A N 1
ATOM 690 C CA . TYR A 1 89 ? -28.714 -14.177 5.444 1.00 31.80 89 TYR A CA 1
ATOM 691 C C . TYR A 1 89 ? -29.830 -15.149 5.044 1.00 32.51 89 TYR A C 1
ATOM 692 O O . TYR A 1 89 ? -29.560 -16.149 4.322 1.00 32.50 89 TYR A O 1
ATOM 701 N N . LYS A 1 90 ? -31.050 -14.883 5.479 1.00 31.98 90 LYS A N 1
ATOM 702 C CA . LYS A 1 90 ? -32.184 -15.797 5.215 1.00 33.95 90 LYS A CA 1
ATOM 703 C C . LYS A 1 90 ? -32.485 -15.878 3.719 1.00 36.12 90 LYS A C 1
ATOM 704 O O . LYS A 1 90 ? -32.744 -16.988 3.175 1.00 36.63 90 LYS A O 1
ATOM 710 N N . LYS A 1 91 ? -32.337 -14.718 3.072 1.00 35.90 91 LYS A N 1
ATOM 711 C CA . LYS A 1 91 ? -32.556 -14.515 1.633 1.00 37.57 91 LYS A CA 1
ATOM 712 C C . LYS A 1 91 ? -31.466 -15.137 0.814 1.00 37.03 91 LYS A C 1
ATOM 713 O O . LYS A 1 91 ? -31.767 -15.886 -0.109 1.00 38.12 91 LYS A O 1
ATOM 717 N N . PHE A 1 92 ? -30.208 -14.820 1.105 1.00 35.97 92 PHE A N 1
ATOM 718 C CA . PHE A 1 92 ? -29.116 -15.284 0.275 1.00 36.49 92 PHE A CA 1
ATOM 719 C C . PHE A 1 92 ? -28.303 -16.506 0.775 1.00 35.94 92 PHE A C 1
ATOM 720 O O . PHE A 1 92 ? -27.637 -17.213 -0.045 1.00 35.27 92 PHE A O 1
ATOM 728 N N . GLY A 1 93 ? -28.282 -16.781 2.071 1.00 33.99 93 GLY A N 1
ATOM 729 C CA . GLY A 1 93 ? -27.461 -17.895 2.547 1.00 33.24 93 GLY A CA 1
ATOM 730 C C . GLY A 1 93 ? -26.000 -17.497 2.605 1.00 33.43 93 GLY A C 1
ATOM 731 O O . GLY A 1 93 ? -25.650 -16.377 2.252 1.00 34.00 93 GLY A O 1
ATOM 732 N N . PRO A 1 94 ? -25.135 -18.414 3.038 1.00 32.36 94 PRO A N 1
ATOM 733 C CA . PRO A 1 94 ? -23.708 -18.163 3.171 1.00 32.62 94 PRO A CA 1
ATOM 734 C C . PRO A 1 94 ? -23.081 -17.971 1.783 1.00 32.82 94 PRO A C 1
ATOM 735 O O . PRO A 1 94 ? -23.657 -18.425 0.827 1.00 30.53 94 PRO A O 1
ATOM 739 N N . VAL A 1 95 ? -21.966 -17.274 1.683 1.00 32.37 95 VAL A N 1
ATOM 740 C CA . VAL A 1 95 ? -21.286 -17.112 0.391 1.00 32.66 95 VAL A CA 1
ATOM 741 C C . VAL A 1 95 ? -20.874 -18.439 -0.253 1.00 34.18 95 VAL A C 1
ATOM 742 O O . VAL A 1 95 ? -20.442 -19.355 0.416 1.00 34.20 95 VAL A O 1
ATOM 746 N N . ASP A 1 96 ? -21.103 -18.569 -1.555 1.00 32.89 96 ASP A N 1
ATOM 747 C CA . ASP A 1 96 ? -20.691 -19.723 -2.303 1.00 34.79 96 ASP A CA 1
ATOM 748 C C . ASP A 1 96 ? -19.431 -19.339 -3.030 1.00 35.17 96 ASP A C 1
ATOM 749 O O . ASP A 1 96 ? -19.443 -18.586 -4.011 1.00 33.14 96 ASP A O 1
ATOM 754 N N . LEU A 1 97 ? -18.324 -19.830 -2.486 1.00 36.36 97 LEU A N 1
ATOM 755 C CA . LEU A 1 97 ? -17.003 -19.523 -3.029 1.00 37.64 97 LEU A CA 1
ATOM 756 C C . LEU A 1 97 ? -16.752 -20.128 -4.401 1.00 38.10 97 LEU A C 1
ATOM 757 O O . LEU A 1 97 ? -15.762 -19.741 -5.042 1.00 39.60 97 LEU A O 1
ATOM 762 N N . ASN A 1 98 ? -17.595 -21.043 -4.866 1.00 38.35 98 ASN A N 1
ATOM 763 C CA . ASN A 1 98 ? -17.437 -21.609 -6.236 1.00 39.94 98 ASN A CA 1
ATOM 764 C C . ASN A 1 98 ? -17.988 -20.763 -7.384 1.00 39.08 98 ASN A C 1
ATOM 765 O O . ASN A 1 98 ? -17.766 -21.095 -8.573 1.00 40.26 98 ASN A O 1
ATOM 770 N N . GLN A 1 99 ? -18.781 -19.734 -7.054 1.00 36.76 99 GLN A N 1
ATOM 771 C CA . GLN A 1 99 ? -19.335 -18.894 -8.060 1.00 33.00 99 GLN A CA 1
ATOM 772 C C . GLN A 1 99 ? -18.323 -17.985 -8.741 1.00 33.14 99 GLN A C 1
ATOM 773 O O . GLN A 1 99 ? -17.397 -17.413 -8.092 1.00 34.96 99 GLN A O 1
ATOM 779 N N . PRO A 1 100 ? -18.518 -17.792 -10.050 1.00 31.33 100 PRO A N 1
ATOM 780 C CA . PRO A 1 100 ? -17.753 -16.847 -10.772 1.00 30.66 100 PRO A CA 1
ATOM 781 C C . PRO A 1 100 ? -18.250 -15.450 -10.488 1.00 29.67 100 PRO A C 1
ATOM 782 O O . PRO A 1 100 ? -19.401 -15.221 -10.090 1.00 33.05 100 PRO A O 1
ATOM 786 N N . ILE A 1 101 ? -17.443 -14.493 -10.819 1.00 28.90 101 ILE A N 1
ATOM 787 C CA . ILE A 1 101 ? -17.834 -13.088 -10.834 1.00 28.53 101 ILE A CA 1
ATOM 788 C C . ILE A 1 101 ? -18.244 -12.665 -12.246 1.00 28.44 101 ILE A C 1
ATOM 789 O O . ILE A 1 101 ? -17.540 -12.933 -13.259 1.00 30.01 101 ILE A O 1
ATOM 794 N N . ILE A 1 102 ? -19.360 -11.982 -12.326 1.00 29.51 102 ILE A N 1
ATOM 795 C CA . ILE A 1 102 ? -19.899 -11.531 -13.656 1.00 29.64 102 ILE A CA 1
ATOM 796 C C . ILE A 1 102 ? -19.506 -10.098 -13.853 1.00 29.10 102 ILE A C 1
ATOM 797 O O . ILE A 1 102 ? -19.899 -9.295 -13.074 1.00 30.06 102 ILE A O 1
ATOM 802 N N . LEU A 1 103 ? -18.740 -9.794 -14.913 1.00 30.80 103 LEU A N 1
ATOM 803 C CA . LEU A 1 103 ? -18.524 -8.428 -15.335 1.00 33.08 103 LEU A CA 1
ATOM 804 C C . LEU A 1 103 ? -19.734 -7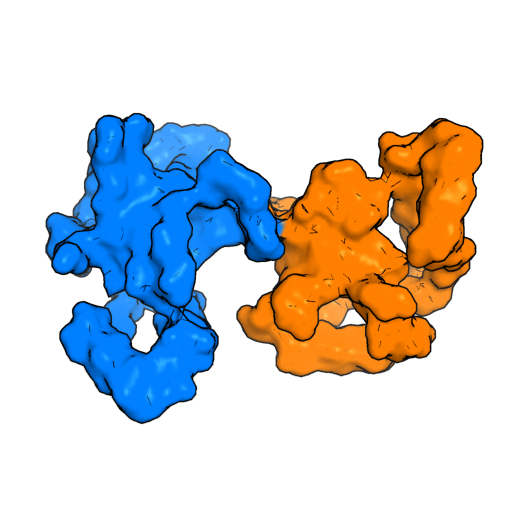.902 -16.096 1.00 31.88 103 LEU A C 1
ATOM 805 O O . LEU A 1 103 ? -20.176 -8.515 -17.031 1.00 32.11 103 LEU A O 1
ATOM 810 N N . ALA A 1 104 ? -20.196 -6.726 -15.710 1.00 32.33 104 ALA A N 1
ATOM 811 C CA . ALA A 1 104 ? -21.428 -6.104 -16.241 1.00 32.44 104 ALA A CA 1
ATOM 812 C C . ALA A 1 104 ? -21.303 -4.595 -16.300 1.00 33.28 104 ALA A C 1
ATOM 813 O O . ALA A 1 104 ? -20.401 -3.997 -15.702 1.00 33.32 104 ALA A O 1
ATOM 815 N N . LYS A 1 105 ? -22.123 -3.954 -17.115 1.00 34.27 105 LYS A N 1
ATOM 816 C CA . LYS A 1 105 ? -22.088 -2.501 -17.222 1.00 35.56 105 LYS A CA 1
ATOM 817 C C . LYS A 1 105 ? -23.462 -1.914 -17.097 1.00 35.61 105 LYS A C 1
ATOM 818 O O . LYS A 1 105 ? -24.421 -2.595 -17.415 1.00 34.33 105 LYS A O 1
ATOM 824 N N . PRO A 1 106 ? -23.566 -0.682 -16.575 1.00 36.95 106 PRO A N 1
ATOM 825 C CA . PRO A 1 106 ? -24.824 -0.029 -16.445 1.00 37.59 106 PRO A CA 1
ATOM 826 C C . PRO A 1 106 ? -25.376 0.351 -17.816 1.00 40.29 106 PRO A C 1
ATOM 827 O O . PRO A 1 106 ? -24.612 0.496 -18.791 1.00 40.25 106 PRO A O 1
ATOM 831 N N . LEU A 1 107 ? -26.699 0.431 -17.866 1.00 42.03 107 LEU A N 1
ATOM 832 C CA . LEU A 1 107 ? -27.454 0.873 -19.044 1.00 43.64 107 LEU A CA 1
ATOM 833 C C . LEU A 1 107 ? -27.428 2.395 -19.248 1.00 44.60 107 LEU A C 1
ATOM 834 O O . LEU A 1 107 ? -27.911 2.895 -20.296 1.00 44.01 107 LEU A O 1
ATOM 839 N N . ARG A 1 108 ? -26.925 3.135 -18.258 1.00 45.38 108 ARG A N 1
ATOM 840 C CA . ARG A 1 108 ? -26.602 4.550 -18.441 1.00 47.27 108 ARG A CA 1
ATOM 841 C C . ARG A 1 108 ? -25.568 5.036 -17.449 1.00 48.46 108 ARG A C 1
ATOM 842 O O . ARG A 1 108 ? -25.107 4.242 -16.637 1.00 47.66 108 ARG A O 1
ATOM 850 N N . GLN A 1 109 ? -25.202 6.321 -17.504 1.00 50.53 109 GLN A N 1
ATOM 851 C CA . GLN A 1 109 ? -24.078 6.805 -16.685 1.00 51.48 109 GLN A CA 1
ATOM 852 C C . GLN A 1 109 ? -24.401 6.642 -15.231 1.00 51.29 109 GLN A C 1
ATOM 853 O O . GLN A 1 109 ? -25.469 6.986 -14.801 1.00 51.24 109 GLN A O 1
ATOM 859 N N . HIS A 1 110 ? -23.427 6.077 -14.532 1.00 52.43 110 HIS A N 1
ATOM 860 C CA . HIS A 1 110 ? -23.510 5.480 -13.198 1.00 53.36 110 HIS A CA 1
ATOM 861 C C . HIS A 1 110 ? -22.431 6.110 -12.287 1.00 53.71 110 HIS A C 1
ATOM 862 O O . HIS A 1 110 ? -21.292 6.306 -12.735 1.00 51.73 110 HIS A O 1
ATOM 869 N N . ASN A 1 111 ? -22.745 6.338 -11.003 1.00 54.05 111 ASN A N 1
ATOM 870 C CA . ASN A 1 111 ? -21.752 6.893 -10.070 1.00 55.10 111 ASN A CA 1
ATOM 871 C C . ASN A 1 111 ? -20.526 6.029 -9.819 1.00 55.01 111 ASN A C 1
ATOM 872 O O . ASN A 1 111 ? -19.470 6.562 -9.569 1.00 56.17 111 ASN A O 1
ATOM 877 N N . ARG A 1 112 ? -20.647 4.713 -9.943 1.00 55.23 112 ARG A N 1
ATOM 878 C CA . ARG A 1 112 ? -19.503 3.811 -9.758 1.00 54.68 112 ARG A CA 1
ATOM 879 C C . ARG A 1 112 ? -18.786 3.477 -11.027 1.00 53.12 112 ARG A C 1
ATOM 880 O O . ARG A 1 112 ? -17.988 2.534 -11.057 1.00 52.76 112 ARG A O 1
ATOM 888 N N . GLY A 1 113 ? -19.060 4.217 -12.089 1.00 51.98 113 GLY A N 1
ATOM 889 C CA . GLY A 1 113 ? -18.363 3.968 -13.350 1.00 51.34 113 GLY A CA 1
ATOM 890 C C . GLY A 1 113 ? -19.113 2.980 -14.203 1.00 51.15 113 GLY A C 1
ATOM 891 O O . GLY A 1 113 ? -20.249 2.654 -13.931 1.00 51.58 113 GLY A O 1
ATOM 892 N N . ASP A 1 114 ? -18.451 2.498 -15.230 1.00 50.19 114 ASP A N 1
ATOM 893 C CA . ASP A 1 114 ? -19.081 1.753 -16.293 1.00 49.63 114 ASP A CA 1
ATOM 894 C C . ASP A 1 114 ? -18.719 0.277 -16.310 1.00 47.79 114 ASP A C 1
ATOM 895 O O . ASP A 1 114 ? -18.866 -0.400 -17.320 1.00 46.74 114 ASP A O 1
ATOM 900 N N . LEU A 1 115 ? -18.295 -0.225 -15.158 1.00 46.04 115 LEU A N 1
ATOM 901 C CA . LEU A 1 115 ? -18.015 -1.640 -14.975 1.00 46.32 115 LEU A CA 1
ATOM 902 C C . LEU A 1 115 ? -18.249 -2.042 -13.545 1.00 46.05 115 LEU A C 1
ATOM 903 O O . LEU A 1 115 ? -17.635 -1.458 -12.633 1.00 46.84 115 LEU A O 1
ATOM 908 N N . VAL A 1 116 ? -19.096 -3.058 -13.353 1.00 42.79 116 VAL A N 1
ATOM 909 C CA . VAL A 1 116 ? -19.355 -3.649 -12.054 1.00 41.77 116 VAL A CA 1
ATOM 910 C C . VAL A 1 116 ? -19.063 -5.146 -12.089 1.00 40.53 116 VAL A C 1
ATOM 911 O O . VAL A 1 116 ? -19.014 -5.811 -13.201 1.00 37.73 116 VAL A O 1
ATOM 915 N N . HIS A 1 117 ? -18.864 -5.663 -10.866 1.00 40.26 117 HIS A N 1
ATOM 916 C CA . HIS A 1 117 ? -18.647 -7.076 -10.573 1.00 39.43 117 HIS A CA 1
ATOM 917 C C . HIS A 1 117 ? -19.813 -7.492 -9.830 1.00 38.25 117 HIS A C 1
ATOM 918 O O . HIS A 1 117 ? -20.144 -6.872 -8.772 1.00 40.59 117 HIS A O 1
ATOM 925 N N . LEU A 1 118 ? -20.507 -8.512 -10.356 1.00 34.07 118 LEU A N 1
ATOM 926 C CA . LEU A 1 118 ? -21.788 -8.905 -9.823 1.00 31.72 118 LEU A CA 1
ATOM 927 C C . LEU A 1 118 ? -21.603 -10.346 -9.415 1.00 31.40 118 LEU A C 1
ATOM 928 O O . LEU A 1 118 ? -20.934 -11.114 -10.115 1.00 28.89 118 LEU A O 1
ATOM 933 N N . LEU A 1 119 ? -22.143 -10.696 -8.258 1.00 27.64 119 LEU A N 1
ATOM 934 C CA . LEU A 1 119 ? -22.217 -12.085 -7.880 1.00 27.69 119 LEU A CA 1
ATOM 935 C C . LEU A 1 119 ? -23.479 -12.709 -8.410 1.00 27.81 119 LEU A C 1
ATOM 936 O O . LEU A 1 119 ? -24.560 -12.194 -8.180 1.00 28.04 119 LEU A O 1
ATOM 941 N N . PRO A 1 120 ? -23.389 -13.874 -9.036 1.00 29.71 120 PRO A N 1
ATOM 942 C CA . PRO A 1 120 ? -24.574 -14.630 -9.441 1.00 30.51 120 PRO A CA 1
ATOM 943 C C . PRO A 1 120 ? -25.595 -14.910 -8.282 1.00 29.83 120 PRO A C 1
ATOM 944 O O . PRO A 1 120 ? -26.772 -15.017 -8.484 1.00 27.78 120 PRO A O 1
ATOM 948 N N . GLN A 1 121 ? -25.058 -15.074 -7.090 1.00 30.55 121 GLN A N 1
ATOM 949 C CA . GLN A 1 121 ? -25.8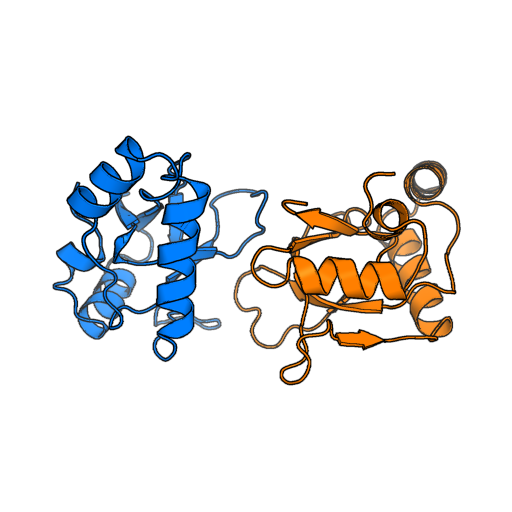38 -15.222 -5.891 1.00 31.15 121 GLN A CA 1
ATOM 950 C C . GLN A 1 121 ? -26.708 -14.011 -5.581 1.00 30.98 121 GLN A C 1
ATOM 951 O O . GLN A 1 121 ? -27.677 -14.148 -4.857 1.00 30.92 121 GLN A O 1
ATOM 957 N N . PHE A 1 122 ? -26.290 -12.821 -6.027 1.00 31.70 122 PHE A N 1
ATOM 958 C CA . PHE A 1 122 ? -27.025 -11.566 -5.745 1.00 32.17 122 PHE A CA 1
ATOM 959 C C . PHE A 1 122 ? -27.864 -10.953 -6.867 1.00 32.50 122 PHE A C 1
ATOM 960 O O . PHE A 1 122 ? -28.450 -9.848 -6.629 1.00 31.64 122 PHE A O 1
ATOM 968 N N . VAL A 1 123 ? -27.980 -11.657 -8.021 1.00 30.13 123 VAL A N 1
ATOM 969 C CA . VAL A 1 123 ? -28.654 -11.103 -9.187 1.00 29.65 123 VAL A CA 1
ATOM 970 C C . VAL A 1 123 ? -29.760 -12.013 -9.645 1.00 28.53 123 VAL A C 1
ATOM 971 O O . VAL A 1 123 ? -29.673 -13.261 -9.534 1.00 30.58 123 VAL A O 1
ATOM 975 N N . VAL A 1 124 ? -30.776 -11.404 -10.219 1.00 29.29 124 VAL A N 1
ATOM 976 C CA . VAL A 1 124 ? -31.916 -12.072 -10.836 1.00 30.72 124 VAL A CA 1
ATOM 977 C C . VAL A 1 124 ? -32.040 -11.577 -12.297 1.00 31.99 124 VAL A C 1
ATOM 978 O O . VAL A 1 124 ? -31.759 -10.397 -12.583 1.00 32.43 124 VAL A O 1
ATOM 982 N N . PRO A 1 125 ? -32.369 -12.470 -13.244 1.00 33.85 125 PRO A N 1
ATOM 983 C CA . PRO A 1 125 ? -32.424 -12.080 -14.651 1.00 34.49 125 PRO A CA 1
ATOM 984 C C . PRO A 1 125 ? -33.624 -11.239 -14.951 1.00 35.76 125 PRO A C 1
ATOM 985 O O . PRO A 1 125 ? -34.679 -11.385 -14.247 1.00 37.17 125 PRO A O 1
ATOM 989 N N . VAL A 1 126 ? -33.492 -10.293 -15.886 1.00 34.86 126 VAL A N 1
ATOM 990 C CA . VAL A 1 126 ? -34.594 -9.436 -16.313 1.00 35.28 126 VAL A CA 1
ATOM 991 C C . VAL A 1 126 ? -34.702 -9.682 -17.814 1.00 37.69 126 VAL A C 1
ATOM 992 O O . VAL A 1 126 ? -33.702 -9.584 -18.497 1.00 32.95 126 VAL A O 1
ATOM 996 N N . TYR A 1 127 ? -35.879 -10.056 -18.318 1.00 40.51 127 TYR A N 1
ATOM 997 C CA . TYR A 1 127 ? -36.005 -10.531 -19.668 1.00 44.62 127 TYR A CA 1
ATOM 998 C C . TYR A 1 127 ? -36.650 -9.497 -20.545 1.00 47.52 127 TYR A C 1
ATOM 999 O O . TYR A 1 127 ? -37.594 -8.839 -20.137 1.00 47.66 127 TYR A O 1
ATOM 1008 N N . ASN A 1 128 ? -36.073 -9.314 -21.726 1.00 51.63 128 ASN A N 1
ATOM 1009 C CA . ASN A 1 128 ? -36.752 -8.730 -22.889 1.00 54.64 128 ASN A CA 1
ATOM 1010 C C . ASN A 1 128 ? -36.550 -9.631 -24.088 1.00 55.48 128 ASN A C 1
ATOM 1011 O O . ASN A 1 128 ? -35.422 -9.734 -24.566 1.0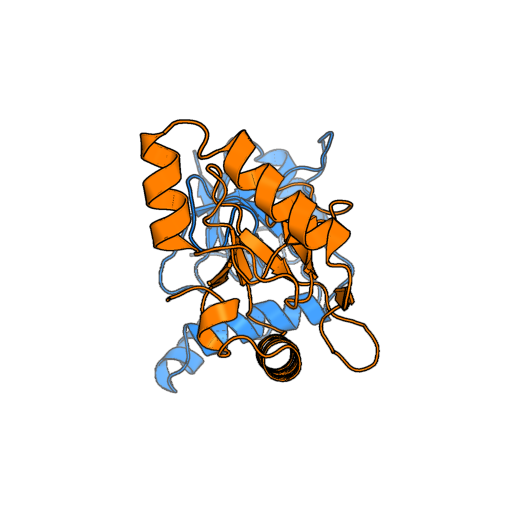0 57.94 128 ASN A O 1
ATOM 1016 N N . LYS B 1 8 ? -11.643 22.725 -1.974 1.00 53.85 8 LYS B N 1
ATOM 1017 C CA . LYS B 1 8 ? -12.549 22.180 -3.034 1.00 53.77 8 LYS B CA 1
ATOM 1018 C C . LYS B 1 8 ? -13.023 20.775 -2.617 1.00 53.10 8 LYS B C 1
ATOM 1019 O O . LYS B 1 8 ? -12.820 20.287 -1.474 1.00 55.33 8 LYS B O 1
ATOM 1021 N N . LYS B 1 9 ? -13.676 20.130 -3.557 1.00 51.59 9 LYS B N 1
ATOM 1022 C CA . LYS B 1 9 ? -14.040 18.737 -3.413 1.00 49.48 9 LYS B CA 1
ATOM 1023 C C . LYS B 1 9 ? -12.999 17.776 -4.048 1.00 48.00 9 LYS B C 1
ATOM 1024 O O . LYS B 1 9 ? -13.240 16.569 -4.046 1.00 47.65 9 LYS B O 1
ATOM 1026 N N . THR B 1 10 ? -11.897 18.262 -4.655 1.00 45.62 10 THR B N 1
ATOM 1027 C CA . THR B 1 10 ? -10.933 17.297 -5.260 1.00 43.34 10 THR B CA 1
ATOM 1028 C C . THR B 1 10 ? -10.111 16.601 -4.169 1.00 41.64 10 THR B C 1
ATOM 1029 O O . THR B 1 10 ? -9.995 17.084 -3.054 1.00 38.86 10 THR B O 1
ATOM 1033 N N . LEU B 1 11 ? -9.524 15.460 -4.550 1.00 41.29 11 LEU B N 1
ATOM 1034 C CA . LEU B 1 11 ? -8.668 14.689 -3.696 1.00 40.20 11 LEU B CA 1
ATOM 1035 C C . LEU B 1 11 ? -7.479 15.505 -3.221 1.00 38.95 11 LEU B C 1
ATOM 1036 O O . LEU B 1 11 ? -7.121 15.491 -2.049 1.00 38.96 11 LEU B O 1
ATOM 1041 N N . TRP B 1 12 ? -6.865 16.280 -4.106 1.00 38.28 12 TRP B N 1
ATOM 1042 C CA . TRP B 1 12 ? -5.705 17.088 -3.685 1.00 37.44 12 TRP B CA 1
ATOM 1043 C C . TRP B 1 12 ? -6.075 18.186 -2.625 1.00 38.69 12 TRP B C 1
ATOM 1044 O O . TRP B 1 12 ? -5.295 18.483 -1.707 1.00 37.73 12 TRP B O 1
ATOM 1055 N N . GLU B 1 13 ? -7.280 18.741 -2.701 1.00 40.13 13 GLU B N 1
ATOM 1056 C CA . GLU B 1 13 ? -7.642 19.769 -1.753 1.00 41.81 13 GLU B CA 1
ATOM 1057 C C . GLU B 1 13 ? -8.047 19.083 -0.409 1.00 42.80 13 GLU B C 1
ATOM 1058 O O . GLU B 1 13 ? -7.633 19.505 0.668 1.00 44.79 13 GLU B O 1
ATOM 1064 N N . LEU B 1 14 ? -8.744 17.962 -0.507 1.00 43.25 14 LEU B N 1
ATOM 1065 C CA . LEU B 1 14 ? -9.258 17.229 0.646 1.00 44.85 14 LEU B CA 1
ATOM 1066 C C . LEU B 1 14 ? -8.130 16.870 1.646 1.00 44.47 14 LEU B C 1
ATOM 1067 O O . LEU B 1 14 ? -8.301 16.937 2.872 1.00 45.74 14 LEU B O 1
ATOM 1072 N N . VAL B 1 15 ? -6.939 16.570 1.129 1.00 43.83 15 VAL B N 1
ATOM 1073 C CA . VAL B 1 15 ? -5.758 16.265 1.973 1.00 42.03 15 VAL B CA 1
ATOM 1074 C C . VAL B 1 15 ? -4.825 17.451 2.174 1.00 41.68 15 VAL B C 1
ATOM 1075 O O . VAL B 1 15 ? -3.701 17.294 2.629 1.00 42.45 15 VAL B O 1
ATOM 1079 N N . GLY B 1 16 ? -5.323 18.635 1.816 1.00 41.63 16 GLY B N 1
ATOM 1080 C CA . GLY B 1 16 ? -4.603 19.886 1.894 1.00 40.74 16 GLY B CA 1
ATOM 1081 C C . GLY B 1 16 ? -3.246 19.851 1.229 1.00 41.25 16 GLY B C 1
ATOM 1082 O O . GLY B 1 16 ? -2.282 20.088 1.910 1.00 37.31 16 GLY B O 1
ATOM 1083 N N . ARG B 1 17 ? -3.159 19.485 -0.067 1.00 40.68 17 ARG B N 1
ATOM 1084 C CA . ARG B 1 17 ? -1.850 19.506 -0.805 1.00 43.01 17 ARG B CA 1
ATOM 1085 C C . ARG B 1 17 ? -0.601 18.815 -0.223 1.00 41.83 17 ARG B C 1
ATOM 1086 O O . ARG B 1 17 ? 0.521 19.317 -0.393 1.00 42.17 17 ARG B O 1
ATOM 1094 N N . ASN B 1 18 ? -0.776 17.615 0.339 1.00 41.19 18 ASN B N 1
ATOM 1095 C CA . ASN B 1 18 ? 0.248 16.895 1.116 1.00 40.13 18 ASN B CA 1
ATOM 1096 C C . ASN B 1 18 ? 0.312 15.415 0.693 1.00 39.83 18 ASN B C 1
ATOM 1097 O O . ASN B 1 18 ? -0.696 14.676 0.735 1.00 34.19 18 ASN B O 1
ATOM 1102 N N . LYS B 1 19 ? 1.480 15.016 0.150 1.00 41.32 19 LYS B N 1
ATOM 1103 C CA . LYS B 1 19 ? 1.640 13.736 -0.537 1.00 39.68 19 LYS B CA 1
ATOM 1104 C C . LYS B 1 19 ? 1.560 12.566 0.401 1.00 37.74 19 LYS B C 1
ATOM 1105 O O . LYS B 1 19 ? 1.158 11.466 0.003 1.00 35.89 19 LYS B O 1
ATOM 1111 N N . ASP B 1 20 ? 1.991 12.782 1.656 1.00 37.35 20 ASP B N 1
ATOM 1112 C CA . ASP B 1 20 ? 1.939 11.752 2.707 1.00 34.82 20 ASP B CA 1
ATOM 1113 C C . ASP B 1 20 ? 0.513 11.494 3.135 1.00 32.13 20 ASP B C 1
ATOM 1114 O O . ASP B 1 20 ? 0.051 10.333 3.347 1.00 30.25 20 ASP B O 1
ATOM 1119 N N . ALA B 1 21 ? -0.223 12.570 3.241 1.00 31.27 21 ALA B N 1
ATOM 1120 C CA . ALA B 1 21 ? -1.660 12.497 3.555 1.00 30.28 21 ALA B CA 1
ATOM 1121 C C . ALA B 1 21 ? -2.474 11.879 2.412 1.00 31.45 21 ALA B C 1
ATOM 1122 O O . ALA B 1 21 ? -3.371 11.023 2.574 1.00 29.82 21 ALA B O 1
ATOM 1124 N N . LEU B 1 22 ? -2.122 12.273 1.185 1.00 31.04 22 LEU B N 1
ATOM 1125 C CA . LEU B 1 22 ? -2.688 11.559 0.037 1.00 30.40 22 LEU B CA 1
ATOM 1126 C C . LEU B 1 22 ? -2.392 10.116 0.058 1.00 29.61 22 LEU B C 1
ATOM 1127 O O . LEU B 1 22 ? -3.242 9.325 -0.153 1.00 32.76 22 LEU B O 1
ATOM 1132 N N . ARG B 1 23 ? -1.162 9.739 0.237 1.00 32.70 23 ARG B N 1
ATOM 1133 C CA . ARG B 1 23 ? -0.815 8.322 0.313 1.00 34.83 23 ARG B CA 1
ATOM 1134 C C . ARG B 1 23 ? -1.626 7.642 1.466 1.00 34.62 23 ARG B C 1
ATOM 1135 O O . ARG B 1 23 ? -2.226 6.573 1.281 1.00 34.74 23 ARG B O 1
ATOM 1143 N N . ASP B 1 24 ? -1.668 8.272 2.656 1.00 34.74 24 ASP B N 1
ATOM 1144 C CA . ASP B 1 24 ? -2.483 7.700 3.768 1.00 34.71 24 ASP B CA 1
ATOM 1145 C C . ASP B 1 24 ? -3.976 7.541 3.428 1.00 34.12 24 ASP B C 1
ATOM 1146 O O . ASP B 1 24 ? -4.596 6.526 3.739 1.00 33.12 24 ASP B O 1
ATOM 1151 N N . PHE B 1 25 ? -4.558 8.588 2.854 1.00 33.92 25 PHE B N 1
ATOM 1152 C CA . PHE B 1 25 ? -5.970 8.566 2.461 1.00 33.62 25 PHE B CA 1
ATOM 1153 C C . PHE B 1 25 ? -6.299 7.374 1.580 1.00 34.48 25 PHE B C 1
ATOM 1154 O O . PHE B 1 25 ? -7.266 6.605 1.811 1.00 33.60 25 PHE B O 1
ATOM 1162 N N . LEU B 1 26 ? -5.517 7.234 0.501 1.00 34.77 26 LEU B N 1
ATOM 1163 C CA . LEU B 1 26 ? -5.723 6.123 -0.430 1.00 35.23 26 LEU B CA 1
ATOM 1164 C C . LEU B 1 26 ? -5.536 4.771 0.277 1.00 36.82 26 LEU B C 1
ATOM 1165 O O . LEU B 1 26 ? -6.350 3.858 0.074 1.00 34.46 26 LEU B O 1
ATOM 1170 N N . LYS B 1 27 ? -4.452 4.662 1.043 1.00 39.40 27 LYS B N 1
ATOM 1171 C CA . LYS B 1 27 ? -4.254 3.453 1.875 1.00 42.41 27 LYS B CA 1
ATOM 1172 C C . LYS B 1 27 ? -5.456 3.156 2.765 1.00 42.16 27 LYS B C 1
ATOM 1173 O O . LYS B 1 27 ? -5.929 2.065 2.725 1.00 42.31 27 LYS B O 1
ATOM 1179 N N . GLU B 1 28 ? -6.000 4.144 3.470 1.00 44.34 28 GLU B N 1
ATOM 1180 C CA . GLU B 1 28 ? -7.143 3.885 4.391 1.00 46.33 28 GLU B CA 1
ATOM 1181 C C . GLU B 1 28 ? -8.377 3.363 3.677 1.00 46.32 28 GLU B C 1
ATOM 1182 O O . GLU B 1 28 ? -9.061 2.527 4.244 1.00 45.39 28 GLU B O 1
ATOM 1188 N N . HIS B 1 29 ? -8.649 3.804 2.425 1.00 45.24 29 HIS B N 1
ATOM 1189 C CA . HIS B 1 29 ? -9.814 3.347 1.715 1.00 44.59 29 HIS B CA 1
ATOM 1190 C C . HIS B 1 29 ? -9.544 2.349 0.574 1.00 45.99 29 HIS B C 1
ATOM 1191 O O . HIS B 1 29 ? -10.360 2.187 -0.331 1.00 45.68 29 HIS B O 1
ATOM 1198 N N . ARG B 1 30 ? -8.429 1.660 0.635 1.00 47.15 30 ARG B N 1
ATOM 1199 C CA . ARG B 1 30 ? -8.085 0.681 -0.362 1.00 48.93 30 ARG B CA 1
ATOM 1200 C C . ARG B 1 30 ? -9.219 -0.207 -0.890 1.00 49.53 30 ARG B C 1
ATOM 1201 O O . ARG B 1 30 ? -9.258 -0.476 -2.101 1.00 50.34 30 ARG B O 1
ATOM 1209 N N . GLY B 1 31 ? -10.167 -0.658 -0.054 1.00 49.44 31 GLY B N 1
ATOM 1210 C CA . GLY B 1 31 ? -11.184 -1.620 -0.561 1.00 49.23 31 GLY B CA 1
ATOM 1211 C C . GLY B 1 31 ? -12.402 -1.009 -1.239 1.00 49.21 31 GLY B C 1
ATOM 1212 O O . GLY B 1 31 ? -13.147 -1.691 -1.941 1.00 49.51 31 GLY B O 1
ATOM 1213 N N . THR B 1 32 ? -12.603 0.291 -1.017 1.00 48.75 32 THR B N 1
ATOM 1214 C CA . THR B 1 32 ? -13.813 1.038 -1.426 1.00 47.32 32 THR B CA 1
ATOM 1215 C C . THR B 1 32 ? -13.567 2.199 -2.435 1.00 45.50 32 THR B C 1
ATOM 1216 O O . THR B 1 32 ? -14.505 2.714 -3.048 1.00 46.74 32 THR B O 1
ATOM 1220 N N . ILE B 1 33 ? -12.322 2.640 -2.574 1.00 41.38 33 ILE B N 1
ATOM 1221 C CA . ILE B 1 33 ? -12.059 3.969 -3.127 1.00 39.01 33 ILE B CA 1
ATOM 1222 C C . ILE B 1 33 ? -12.069 3.958 -4.642 1.00 36.58 33 ILE B C 1
ATOM 1223 O O . ILE B 1 33 ? -11.428 3.130 -5.267 1.00 34.05 33 ILE B O 1
ATOM 1228 N N . LEU B 1 34 ? -12.810 4.907 -5.199 1.00 36.64 34 LEU B N 1
ATOM 1229 C CA . LEU B 1 34 ? -12.751 5.203 -6.599 1.00 37.62 34 LEU B CA 1
ATOM 1230 C C . LEU B 1 34 ? -12.579 6.710 -6.813 1.00 36.59 34 LEU B C 1
ATOM 1231 O O . LEU B 1 34 ? -12.898 7.511 -5.937 1.00 38.09 34 LEU B O 1
ATOM 1236 N N . LEU B 1 35 ? -12.021 7.052 -7.971 1.00 35.72 35 LEU B N 1
ATOM 1237 C CA . LEU B 1 35 ? -11.738 8.394 -8.344 1.00 35.45 35 LEU B CA 1
ATOM 1238 C C . LEU B 1 35 ? -12.353 8.728 -9.695 1.00 35.58 35 LEU B C 1
ATOM 1239 O O . LEU B 1 35 ? -12.176 8.006 -10.674 1.00 36.63 35 LEU B O 1
ATOM 1244 N N . ARG B 1 36 ? -13.046 9.852 -9.730 1.00 36.81 36 ARG B N 1
ATOM 1245 C CA . ARG B 1 36 ? -13.658 10.349 -10.969 1.00 37.98 36 ARG B CA 1
ATOM 1246 C C . ARG B 1 36 ? -12.832 11.519 -11.477 1.00 36.88 36 ARG B C 1
ATOM 1247 O O . ARG B 1 36 ? -12.636 12.437 -10.718 1.00 35.16 36 ARG B O 1
ATOM 1255 N N . ASP B 1 37 ? -12.374 11.480 -12.728 1.00 38.72 37 ASP B N 1
ATOM 1256 C CA . ASP B 1 37 ? -11.801 12.666 -13.362 1.00 40.26 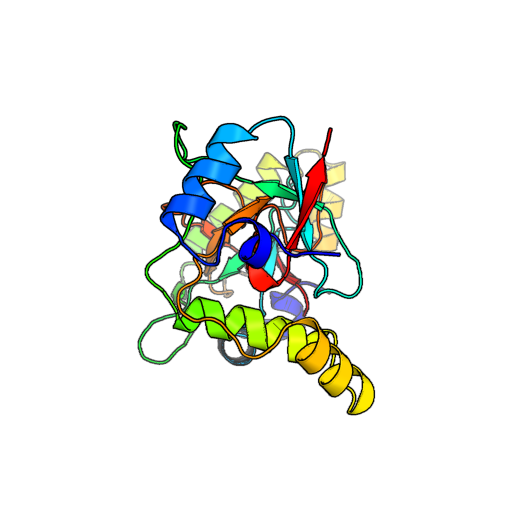37 ASP B CA 1
ATOM 1257 C C . ASP B 1 37 ? -12.877 13.673 -13.724 1.00 40.75 37 ASP B C 1
ATOM 1258 O O . ASP B 1 37 ? -13.762 13.374 -14.492 1.00 43.91 37 ASP B O 1
ATOM 1263 N N . ILE B 1 38 ? -12.804 14.852 -13.164 1.00 41.12 38 ILE B N 1
ATOM 1264 C CA . ILE B 1 38 ? -13.793 15.844 -13.391 1.00 42.05 38 ILE B CA 1
ATOM 1265 C C . ILE B 1 38 ? -13.186 16.926 -14.248 1.00 43.13 38 ILE B C 1
ATOM 1266 O O . ILE B 1 38 ? -13.766 17.975 -14.404 1.00 43.36 38 ILE B O 1
ATOM 1271 N N . ALA B 1 39 ? -11.982 16.673 -14.763 1.00 44.59 39 ALA B N 1
ATOM 1272 C CA . ALA B 1 39 ? -11.300 17.623 -15.655 1.00 44.92 39 ALA B CA 1
ATOM 1273 C C . ALA B 1 39 ? -11.439 17.177 -17.073 1.00 45.42 39 ALA B C 1
ATOM 1274 O O . ALA B 1 39 ? -10.983 17.866 -17.993 1.00 43.24 39 ALA B O 1
ATOM 1276 N N . SER B 1 40 ? -12.054 16.018 -17.271 1.00 46.11 40 SER B N 1
ATOM 1277 C CA . SER B 1 40 ? -12.230 15.469 -18.590 1.00 48.16 40 SER B CA 1
ATOM 1278 C C . SER B 1 40 ? -13.729 15.465 -18.836 1.00 50.71 40 SER B C 1
ATOM 1279 O O . SER B 1 40 ? -14.526 15.424 -17.873 1.00 50.95 40 SER B O 1
ATOM 1282 N N . GLU B 1 41 ? -14.108 15.515 -20.109 1.00 52.06 41 GLU B N 1
ATOM 1283 C CA . GLU B 1 41 ? -15.515 15.614 -20.478 1.00 54.39 41 GLU B CA 1
ATOM 1284 C C . GLU B 1 41 ? -16.228 14.295 -20.207 1.00 55.45 41 GLU B C 1
ATOM 1285 O O . GLU B 1 41 ? -17.371 14.281 -19.756 1.00 54.55 41 GLU B O 1
ATOM 1286 N N . HIS B 1 42 ? -15.498 13.198 -20.442 1.00 56.99 42 HIS B N 1
ATOM 1287 C CA . HIS B 1 42 ? -15.992 11.854 -20.230 1.00 57.68 42 HIS B CA 1
ATOM 1288 C C . HIS B 1 42 ? -15.605 11.357 -18.851 1.00 58.10 42 HIS B C 1
ATOM 1289 O O . HIS B 1 42 ? -14.490 10.827 -18.639 1.00 59.33 42 HIS B O 1
ATOM 1296 N N . LYS B 1 43 ? -16.569 11.499 -17.941 1.00 56.45 43 LYS B N 1
ATOM 1297 C CA . LYS B 1 43 ? -16.403 11.376 -16.468 1.00 55.94 43 LYS B CA 1
ATOM 1298 C C . LYS B 1 43 ? -16.053 9.957 -15.995 1.00 53.21 43 LYS B C 1
ATOM 1299 O O . LYS B 1 43 ? -16.755 9.352 -15.203 1.00 53.81 43 LYS B O 1
ATOM 1305 N N . VAL B 1 44 ? -14.943 9.439 -16.481 1.00 50.66 44 VAL B N 1
ATOM 1306 C CA . VAL B 1 44 ? -14.620 8.053 -16.219 1.00 48.79 44 VAL B CA 1
ATOM 1307 C C . VAL B 1 44 ? -14.314 7.929 -14.747 1.00 46.80 44 VAL B C 1
ATOM 1308 O O . VAL B 1 44 ? -13.739 8.849 -14.154 1.00 46.98 44 VAL B O 1
ATOM 1312 N N . VAL B 1 45 ? -14.759 6.843 -14.139 1.00 44.81 45 VAL B N 1
ATOM 1313 C CA . VAL B 1 45 ? -14.378 6.565 -12.759 1.00 42.51 45 VAL B CA 1
ATOM 1314 C C . VAL B 1 45 ? -13.269 5.543 -12.826 1.00 40.76 45 VAL B C 1
ATOM 1315 O O . VAL B 1 45 ? -13.239 4.709 -13.751 1.00 39.46 45 VAL B O 1
ATOM 1319 N N . TYR B 1 46 ? -12.301 5.669 -11.896 1.00 39.27 46 TYR B N 1
ATOM 1320 C CA . TYR B 1 46 ? -11.047 4.884 -11.934 1.00 37.03 46 TYR B CA 1
ATOM 1321 C C . TYR B 1 46 ? -10.809 4.212 -10.607 1.00 36.58 46 TYR B C 1
ATOM 1322 O O . TYR B 1 46 ? -11.120 4.816 -9.563 1.00 37.93 46 TYR B O 1
ATOM 1331 N N . LYS B 1 47 ? -10.192 3.012 -10.658 1.00 37.78 47 LYS B N 1
ATOM 1332 C CA . LYS B 1 47 ? -9.730 2.298 -9.479 1.00 38.42 47 LYS B CA 1
ATOM 1333 C C . LYS B 1 47 ? -8.197 2.456 -9.335 1.00 37.75 47 LYS B C 1
ATOM 1334 O O . LYS B 1 47 ? -7.446 2.002 -10.177 1.00 38.75 47 LYS B O 1
ATOM 1340 N N . PRO B 1 48 ? -7.763 3.095 -8.253 1.00 35.92 48 PRO B N 1
ATOM 1341 C CA . PRO B 1 48 ? -6.334 3.259 -8.025 1.00 36.72 48 PRO B CA 1
ATOM 1342 C C . PRO B 1 48 ? -5.663 1.950 -7.832 1.00 35.65 48 PRO B C 1
ATOM 1343 O O . PRO B 1 48 ? -6.268 1.029 -7.314 1.00 37.22 48 PRO B O 1
ATOM 1347 N N . ILE B 1 49 ? -4.419 1.897 -8.267 1.00 35.66 49 ILE B N 1
ATOM 1348 C CA . ILE B 1 49 ? -3.574 0.738 -8.135 1.00 36.03 49 ILE B CA 1
ATOM 1349 C C . ILE B 1 49 ? -2.803 0.814 -6.787 1.00 35.84 49 ILE B C 1
ATOM 1350 O O . ILE B 1 49 ? -2.216 1.842 -6.447 1.00 32.51 49 ILE B O 1
ATOM 1354 N N . PHE B 1 50 ? -2.778 -0.334 -6.110 1.00 36.46 50 PHE B N 1
ATOM 1355 C CA . PHE B 1 50 ? -2.035 -0.511 -4.862 1.00 37.76 50 PHE B CA 1
ATOM 1356 C C . PHE B 1 50 ? -0.898 -1.508 -4.966 1.00 40.91 50 PHE B C 1
ATOM 1357 O O . PHE B 1 50 ? -0.970 -2.481 -5.703 1.00 41.64 50 PHE B O 1
ATOM 1365 N N . LYS B 1 51 ? 0.134 -1.253 -4.193 1.00 42.86 51 LYS B N 1
ATOM 1366 C CA . LYS B 1 51 ? 1.254 -2.072 -4.206 1.00 45.29 51 LYS B CA 1
ATOM 1367 C C . LYS B 1 51 ? 1.014 -3.208 -3.215 1.00 48.14 51 LYS B C 1
ATOM 1368 O O . LYS B 1 51 ? 1.045 -3.007 -1.994 1.00 46.54 51 LYS B O 1
ATOM 1374 N N . ARG B 1 52 ? 0.681 -4.368 -3.799 1.00 51.62 52 ARG B N 1
ATOM 1375 C CA . ARG B 1 52 ? 1.106 -5.694 -3.293 1.00 53.78 52 ARG B CA 1
ATOM 1376 C C . ARG B 1 52 ? 2.464 -5.661 -2.515 1.00 53.79 52 ARG B C 1
ATOM 1377 O O . ARG B 1 52 ? 3.515 -5.943 -3.036 1.00 55.34 52 ARG B O 1
ATOM 1385 N N . TYR B 1 53 ? 2.432 -5.301 -1.247 1.00 55.71 53 TYR B N 1
ATOM 1386 C CA . TYR B 1 53 ? 3.618 -5.443 -0.404 1.00 55.96 53 TYR B CA 1
ATOM 1387 C C . TYR B 1 53 ? 3.282 -4.773 0.887 1.00 56.58 53 TYR B C 1
ATOM 1388 O O . TYR B 1 53 ? 2.994 -5.439 1.912 1.00 58.71 53 TYR B O 1
ATOM 1390 N N . ASN B 1 54 ? 3.278 -3.442 0.816 1.00 55.51 54 ASN B N 1
ATOM 1391 C CA . ASN B 1 54 ? 3.065 -2.566 1.957 1.00 54.35 54 ASN B CA 1
ATOM 1392 C C . ASN B 1 54 ? 1.650 -2.016 1.896 1.00 52.14 54 ASN B C 1
ATOM 1393 O O . ASN B 1 54 ? 1.195 -1.332 2.800 1.00 52.61 54 ASN B O 1
ATOM 1398 N N . GLY B 1 55 ? 0.956 -2.340 0.810 1.00 49.92 55 GLY B N 1
ATOM 1399 C CA . GLY B 1 55 ? -0.385 -1.876 0.574 1.00 47.59 55 GLY B CA 1
ATOM 1400 C C . GLY B 1 55 ? -0.515 -0.387 0.259 1.00 44.18 55 GLY B C 1
ATOM 1401 O O . GLY B 1 55 ? -1.613 0.158 0.327 1.00 43.01 55 GLY B O 1
ATOM 1402 N N . ASP B 1 56 ? 0.568 0.268 -0.095 1.00 41.28 56 ASP B N 1
ATOM 1403 C CA . ASP B 1 56 ? 0.487 1.691 -0.405 1.00 41.15 56 ASP B CA 1
ATOM 1404 C C . ASP B 1 56 ? -0.020 1.859 -1.840 1.00 39.10 56 ASP B C 1
ATOM 1405 O O . ASP B 1 56 ? 0.124 0.990 -2.680 1.00 36.87 56 ASP B O 1
ATOM 1410 N N . PRO B 1 57 ? -0.643 2.995 -2.116 1.00 38.53 57 PRO B N 1
ATOM 1411 C CA . PRO B 1 57 ? -0.931 3.271 -3.503 1.00 37.17 57 PRO B CA 1
ATOM 1412 C C . PRO B 1 57 ? 0.363 3.324 -4.336 1.00 34.99 57 PRO B C 1
ATOM 1413 O O . PRO B 1 57 ? 1.405 3.638 -3.826 1.00 33.28 57 PRO B O 1
ATOM 1417 N N . ASP B 1 58 ? 0.243 3.067 -5.617 1.00 34.61 58 ASP B N 1
ATOM 1418 C CA . ASP B 1 58 ? 1.387 3.166 -6.559 1.00 35.60 58 ASP B CA 1
ATOM 1419 C C . ASP B 1 58 ? 1.350 4.608 -7.083 1.00 35.60 58 ASP B C 1
ATOM 1420 O O . ASP B 1 58 ? 0.520 4.964 -7.964 1.00 37.75 58 ASP B O 1
ATOM 1425 N N . LEU B 1 59 ? 2.201 5.452 -6.501 1.00 35.05 59 LEU B N 1
ATOM 1426 C CA . LEU B 1 59 ? 2.318 6.843 -6.875 1.00 36.20 59 LEU B CA 1
ATOM 1427 C C . LEU B 1 59 ? 3.663 7.097 -7.528 1.00 37.57 59 LEU B C 1
ATOM 1428 O O . LEU B 1 59 ? 4.721 6.555 -7.099 1.00 35.86 59 LEU B O 1
ATOM 1433 N N . ILE B 1 60 ? 3.641 7.987 -8.513 1.00 37.62 60 ILE B N 1
ATOM 1434 C CA . ILE B 1 60 ? 4.871 8.518 -9.059 1.00 37.48 60 ILE B CA 1
ATOM 1435 C C . ILE B 1 60 ? 5.075 9.883 -8.404 1.00 38.11 60 ILE 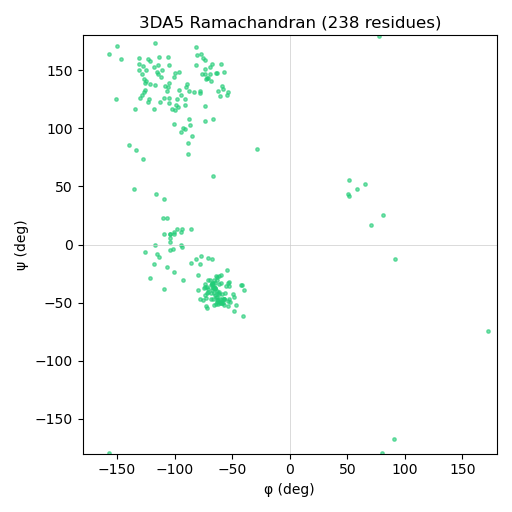B C 1
ATOM 1436 O O . ILE B 1 60 ? 4.312 10.822 -8.602 1.00 38.12 60 ILE B O 1
ATOM 1441 N N . GLU B 1 61 ? 6.145 9.991 -7.629 1.00 37.32 61 GLU B N 1
ATOM 1442 C CA . GLU B 1 61 ? 6.523 11.209 -6.952 1.00 39.46 61 GLU B CA 1
ATOM 1443 C C . GLU B 1 61 ? 7.581 12.029 -7.733 1.00 39.56 61 GLU B C 1
ATOM 1444 O O . GLU B 1 61 ? 8.400 11.472 -8.495 1.00 38.94 61 GLU B O 1
ATOM 1450 N N . ASP B 1 62 ? 7.501 13.349 -7.570 1.00 40.61 62 ASP B N 1
ATOM 1451 C CA . ASP B 1 62 ? 8.506 14.325 -8.079 1.00 41.59 62 ASP B CA 1
ATOM 1452 C C . ASP B 1 62 ? 8.724 14.271 -9.593 1.00 41.43 62 ASP B C 1
ATOM 1453 O O . ASP B 1 62 ? 9.845 14.211 -10.061 1.00 42.84 62 ASP B O 1
ATOM 1456 N N . ASN B 1 63 ? 7.662 14.265 -10.387 1.00 40.10 63 ASN B N 1
ATOM 1457 C CA . ASN B 1 63 ? 7.866 14.328 -11.843 1.00 38.73 63 ASN B CA 1
ATOM 1458 C C . ASN B 1 63 ? 7.043 15.437 -12.304 1.00 38.34 63 ASN B C 1
ATOM 1459 O O . ASN B 1 63 ? 6.003 15.204 -12.969 1.00 37.71 63 ASN B O 1
ATOM 1464 N N . SER B 1 64 ? 7.524 16.651 -12.003 1.00 36.34 64 SER B N 1
ATOM 1465 C CA . SER B 1 64 ? 6.836 17.897 -12.353 1.00 36.41 64 SER B CA 1
ATOM 1466 C C . SER B 1 64 ? 6.640 18.011 -13.873 1.00 34.24 64 SER B C 1
ATOM 1467 O O . SER B 1 64 ? 5.736 18.671 -14.323 1.00 31.17 64 SER B O 1
ATOM 1470 N N . ASN B 1 65 ? 7.499 17.375 -14.648 1.00 33.60 65 ASN B N 1
ATOM 1471 C CA . ASN B 1 65 ? 7.380 17.345 -16.091 1.00 33.96 65 ASN B CA 1
ATOM 1472 C C . ASN B 1 65 ? 6.149 16.668 -16.509 1.00 31.19 65 ASN B C 1
ATOM 1473 O O . ASN B 1 65 ? 5.436 17.187 -17.349 1.00 31.36 65 ASN B O 1
ATOM 1478 N N . ASP B 1 66 ? 5.912 15.493 -15.950 1.00 30.29 66 ASP B N 1
ATOM 1479 C CA . ASP B 1 66 ? 4.675 14.762 -16.281 1.00 28.95 66 ASP B CA 1
ATOM 1480 C C . ASP B 1 66 ? 3.462 15.387 -15.709 1.00 28.05 66 ASP B C 1
ATOM 1481 O O . ASP B 1 66 ? 2.484 15.441 -16.378 1.00 26.70 66 ASP B O 1
ATOM 1486 N N . VAL B 1 67 ? 3.529 15.919 -14.492 1.00 27.48 67 VAL B N 1
ATOM 1487 C CA . VAL B 1 67 ? 2.463 16.724 -13.961 1.00 27.02 67 VAL B CA 1
ATOM 1488 C C . VAL B 1 67 ? 2.089 17.877 -14.887 1.00 28.72 67 VAL B C 1
ATOM 1489 O O . VAL B 1 67 ? 0.903 18.073 -15.210 1.00 25.29 67 VAL B O 1
ATOM 1493 N N . GLU B 1 68 ? 3.074 18.646 -15.369 1.00 28.67 68 GLU B N 1
ATOM 1494 C CA . GLU B 1 68 ? 2.775 19.797 -16.200 1.00 31.42 68 GLU B CA 1
ATOM 1495 C C . GLU B 1 68 ? 2.094 19.324 -17.501 1.00 29.96 68 GLU B C 1
ATOM 1496 O O . GLU B 1 68 ? 1.093 19.959 -17.989 1.00 28.41 68 GLU B O 1
ATOM 1502 N N . HIS B 1 69 ? 2.594 18.211 -18.036 1.00 27.73 69 HIS B N 1
ATOM 1503 C CA . HIS B 1 69 ? 2.028 17.669 -19.274 1.00 29.58 69 HIS B CA 1
ATOM 1504 C C . HIS B 1 69 ? 0.545 17.330 -19.092 1.00 29.14 69 HIS B C 1
ATOM 1505 O O . HIS B 1 69 ? -0.260 17.733 -19.918 1.00 27.93 69 HIS B O 1
ATOM 1512 N N . TRP B 1 70 ? 0.211 16.577 -18.023 1.00 29.61 70 TRP B N 1
ATOM 1513 C CA . TRP B 1 70 ? -1.155 16.143 -17.817 1.00 28.60 70 TRP B CA 1
ATOM 1514 C C . TRP B 1 70 ? -2.029 17.349 -17.575 1.00 30.43 70 TRP B C 1
ATOM 1515 O O . TRP B 1 70 ? -3.149 17.358 -18.063 1.00 30.41 70 TRP B O 1
ATOM 1526 N N . TYR B 1 71 ? -1.523 18.349 -16.849 1.00 29.13 71 TYR B N 1
ATOM 1527 C CA . TYR B 1 71 ? -2.288 19.517 -16.547 1.00 29.58 71 TYR B CA 1
ATOM 1528 C C . TYR B 1 71 ? -2.668 20.196 -17.906 1.00 30.88 71 TYR B C 1
ATOM 1529 O O . TYR B 1 71 ? -3.873 20.479 -18.184 1.00 28.98 71 TYR B O 1
ATOM 1538 N N . ASP B 1 72 ? -1.648 20.375 -18.725 1.00 29.54 72 ASP B N 1
ATOM 1539 C CA . ASP B 1 72 ? -1.789 21.134 -19.998 1.00 30.76 72 ASP B CA 1
ATOM 1540 C C . ASP B 1 72 ? -2.644 20.392 -20.928 1.00 29.65 72 ASP B C 1
ATOM 1541 O O . ASP B 1 72 ? -3.491 21.018 -21.656 1.00 31.72 72 ASP B O 1
ATOM 1546 N N . TYR B 1 73 ? -2.462 19.066 -20.923 1.00 29.56 73 TYR B N 1
ATOM 1547 C CA . TYR B 1 73 ? -3.212 18.203 -21.779 1.00 29.12 73 TYR B CA 1
ATOM 1548 C C . TYR B 1 73 ? -4.700 18.365 -21.546 1.00 30.44 73 TYR B C 1
ATOM 1549 O O . TYR B 1 73 ? -5.452 18.454 -22.489 1.00 28.58 73 TYR B O 1
ATOM 1558 N N . HIS B 1 74 ? -5.138 18.261 -20.302 1.00 29.49 74 HIS B N 1
ATOM 1559 C CA . HIS B 1 74 ? -6.579 18.505 -20.000 1.00 32.54 74 HIS B CA 1
ATOM 1560 C C . HIS B 1 74 ? -7.135 19.871 -20.415 1.00 31.94 74 HIS B C 1
ATOM 1561 O O . HIS B 1 74 ? -8.229 19.940 -21.020 1.00 33.08 74 HIS B O 1
ATOM 1568 N N . LEU B 1 75 ? -6.399 20.917 -20.080 1.00 32.35 75 LEU B N 1
ATOM 1569 C CA . LEU B 1 75 ? -6.788 22.289 -20.376 1.00 32.50 75 LEU B CA 1
ATOM 1570 C C . LEU B 1 75 ? -6.984 22.360 -21.891 1.00 34.36 75 LEU B C 1
ATOM 1571 O O . LEU B 1 75 ? -8.050 22.818 -22.427 1.00 31.31 75 LEU B O 1
ATOM 1576 N N . GLU B 1 76 ? -6.019 21.804 -22.597 1.00 35.53 76 GLU B N 1
ATOM 1577 C CA . GLU B 1 76 ? -6.029 21.897 -24.073 1.00 37.80 76 GLU B CA 1
ATOM 1578 C C . GLU B 1 76 ? -7.043 21.036 -24.770 1.00 38.61 76 GLU B C 1
ATOM 1579 O O . GLU B 1 76 ? -7.598 21.437 -25.809 1.00 40.65 76 GLU B O 1
ATOM 1585 N N . ARG B 1 77 ? -7.288 19.831 -24.262 1.00 40.32 77 ARG B N 1
ATOM 1586 C CA . ARG B 1 77 ? -8.264 18.924 -24.844 1.00 41.08 77 ARG B CA 1
ATOM 1587 C C . ARG B 1 77 ? -9.728 19.287 -24.585 1.00 42.91 77 ARG B C 1
ATOM 1588 O O . ARG B 1 77 ? -10.609 18.995 -25.413 1.00 42.33 77 ARG B O 1
ATOM 1590 N N . TYR B 1 78 ? -9.983 19.776 -23.387 1.00 45.51 78 TYR B N 1
ATOM 1591 C CA . TYR B 1 78 ? -11.347 19.844 -22.839 1.00 47.16 78 TYR B CA 1
ATOM 1592 C C . TYR B 1 78 ? -11.809 21.218 -22.480 1.00 45.73 78 TYR B C 1
ATOM 1593 O O . TYR B 1 78 ? -12.993 21.462 -22.540 1.00 46.04 78 TYR B O 1
ATOM 1602 N N . TRP B 1 79 ? -10.907 22.117 -22.122 1.00 44.27 79 TRP B N 1
ATOM 1603 C CA . TRP B 1 79 ? -11.300 23.460 -21.695 1.00 44.82 79 TRP B CA 1
ATOM 1604 C C . TRP B 1 79 ? -10.750 24.490 -22.663 1.00 46.05 79 TRP B C 1
ATOM 1605 O O . TRP B 1 79 ? -10.287 25.545 -22.256 1.00 45.49 79 TRP B O 1
ATOM 1616 N N . ASN B 1 80 ? -10.857 24.195 -23.944 1.00 48.18 80 ASN B N 1
ATOM 1617 C CA . ASN B 1 80 ? -10.033 24.891 -24.930 1.00 51.50 80 ASN B CA 1
ATOM 1618 C C . ASN B 1 80 ? -10.547 26.246 -25.477 1.00 52.51 80 ASN B C 1
ATOM 1619 O O . ASN B 1 80 ? -9.986 26.727 -26.456 1.00 54.31 80 ASN B O 1
ATOM 1624 N N . THR B 1 81 ? -11.552 26.871 -24.856 1.00 52.76 81 THR B N 1
ATOM 1625 C CA . THR B 1 81 ? -11.990 28.246 -25.245 1.00 52.73 81 THR B CA 1
ATOM 1626 C C . THR B 1 81 ? -11.643 29.262 -24.123 1.00 53.70 81 THR B C 1
ATOM 1627 O O . THR B 1 81 ? -11.593 28.884 -22.964 1.00 54.33 81 THR B O 1
ATOM 1631 N N . PRO B 1 82 ? -11.372 30.548 -24.453 1.00 53.86 82 PRO B N 1
ATOM 1632 C CA . PRO B 1 82 ? -11.171 31.576 -23.435 1.00 53.37 82 PRO B CA 1
ATOM 1633 C C . PRO B 1 82 ? -12.144 31.534 -22.269 1.00 53.38 82 PRO B C 1
ATOM 1634 O O . PRO B 1 82 ? -11.752 31.882 -21.142 1.00 53.84 82 PRO B O 1
ATOM 1638 N N . GLU B 1 83 ? -13.393 31.162 -22.554 1.00 52.67 83 GLU B N 1
ATOM 1639 C CA . GLU B 1 83 ? -14.441 31.048 -21.549 1.00 52.46 83 GLU B CA 1
ATOM 1640 C C . GLU B 1 83 ? -14.192 29.832 -20.677 1.00 51.14 83 GLU B C 1
ATOM 1641 O O . GLU B 1 83 ? -14.207 29.921 -19.473 1.00 50.82 83 GLU B O 1
ATOM 1647 N N . LEU B 1 84 ? -14.046 28.680 -21.326 1.00 50.08 84 LEU B N 1
ATOM 1648 C CA . LEU B 1 84 ? -13.903 27.413 -20.635 1.00 48.21 84 LEU B CA 1
ATOM 1649 C C . LEU B 1 84 ? -12.650 27.485 -19.846 1.00 48.27 84 LEU B C 1
ATOM 1650 O O . LEU B 1 84 ? -12.564 26.909 -18.799 1.00 46.84 84 LEU B O 1
ATOM 1655 N N . LYS B 1 85 ? -11.694 28.244 -20.351 1.00 49.81 85 LYS B N 1
ATOM 1656 C CA . LYS B 1 85 ? -10.413 28.404 -19.718 1.00 51.55 85 LYS B CA 1
ATOM 1657 C C . LYS B 1 85 ? -10.507 29.122 -18.394 1.00 51.31 85 LYS B C 1
ATOM 1658 O O . LYS B 1 85 ? -9.851 28.697 -17.436 1.00 51.44 85 LYS B O 1
ATOM 1664 N N . LYS B 1 86 ? -11.317 30.179 -18.301 1.00 52.59 86 LYS B N 1
ATOM 1665 C CA . LYS B 1 86 ? -11.502 30.890 -16.999 1.00 52.83 86 LYS B CA 1
ATOM 1666 C C . LYS B 1 86 ? -12.190 29.985 -15.960 1.00 52.07 86 LYS B C 1
ATOM 1667 O O . LYS B 1 86 ? -11.985 30.149 -14.749 1.00 52.96 86 LYS B O 1
ATOM 1672 N N . GLU B 1 87 ? -13.040 29.070 -16.416 1.00 50.80 87 GLU B N 1
ATOM 1673 C CA . GLU B 1 87 ? -13.744 28.203 -15.465 1.00 50.50 87 GLU B CA 1
ATOM 1674 C C . GLU B 1 87 ? -12.822 27.096 -14.971 1.00 48.13 87 GLU B C 1
ATOM 1675 O O . GLU B 1 87 ? -12.817 26.807 -13.786 1.00 47.83 87 GLU B O 1
ATOM 1681 N N . PHE B 1 88 ? -12.123 26.458 -15.916 1.00 45.55 88 PHE B N 1
ATOM 1682 C CA . PHE B 1 88 ? -11.049 25.529 -15.618 1.00 42.32 88 PHE B CA 1
ATOM 1683 C C . PHE B 1 88 ? -10.223 26.062 -14.501 1.00 42.73 88 PHE B C 1
ATOM 1684 O O . PHE B 1 88 ? -10.147 25.418 -13.428 1.00 39.20 88 PHE B O 1
ATOM 1692 N N . TYR B 1 89 ? -9.602 27.219 -14.705 1.00 43.32 89 TYR B N 1
ATOM 1693 C CA . TYR B 1 89 ? -8.770 27.807 -13.653 1.00 46.08 89 TYR B CA 1
ATOM 1694 C C . TYR B 1 89 ? -9.507 28.107 -12.354 1.00 48.07 89 TYR B C 1
ATOM 1695 O O . TYR B 1 89 ? -8.910 28.027 -11.262 1.00 48.79 89 TYR B O 1
ATOM 1704 N N . LYS B 1 90 ? -10.794 28.466 -12.459 1.00 48.32 90 LYS B N 1
ATOM 1705 C CA . LYS B 1 90 ? -11.576 28.664 -11.253 1.00 49.67 90 LYS B CA 1
ATOM 1706 C C . LYS B 1 90 ? -11.790 27.350 -10.477 1.00 48.94 90 LYS B C 1
ATOM 1707 O O . LYS B 1 90 ? -11.585 27.306 -9.254 1.00 49.75 90 LYS B O 1
ATOM 1711 N N . LYS B 1 91 ? -12.169 26.291 -11.186 1.00 48.29 91 LYS B N 1
ATOM 1712 C CA . LYS B 1 91 ? -12.412 25.003 -10.563 1.00 47.80 91 LYS B CA 1
ATOM 1713 C C . LYS B 1 91 ? -11.134 24.461 -9.956 1.00 46.78 91 LYS B C 1
ATOM 1714 O O . LYS B 1 91 ? -11.086 24.148 -8.761 1.00 46.88 91 LYS B O 1
ATOM 1720 N N . PHE B 1 92 ? -10.063 24.430 -10.728 1.00 44.22 92 PHE B N 1
ATOM 1721 C CA . PHE B 1 92 ? -8.853 23.669 -10.304 1.00 43.38 92 PHE B CA 1
ATOM 1722 C C . PHE B 1 92 ? -7.669 24.459 -9.847 1.00 42.43 92 PHE B C 1
ATOM 1723 O O . PHE B 1 92 ? -6.769 23.905 -9.231 1.00 43.48 92 PHE B O 1
ATOM 1731 N N . GLY B 1 93 ? -7.593 25.732 -10.196 1.00 41.81 93 GLY B N 1
ATOM 1732 C CA . GLY B 1 93 ? -6.412 26.487 -9.852 1.00 40.42 93 GLY B CA 1
ATOM 1733 C C . GLY B 1 93 ? -5.239 26.247 -10.803 1.00 39.97 93 GLY B C 1
ATOM 1734 O O . GLY B 1 93 ? -5.339 25.534 -11.798 1.00 39.23 93 GLY B O 1
ATOM 1735 N N . PRO B 1 94 ? -4.130 26.897 -10.522 1.00 39.65 94 PRO B N 1
ATOM 1736 C CA . PRO B 1 94 ? -2.924 26.787 -11.277 1.00 39.84 94 PRO B CA 1
ATOM 1737 C C . PRO B 1 94 ? -2.274 25.450 -10.983 1.00 38.56 94 PRO B C 1
ATOM 1738 O O . PRO B 1 94 ? -2.582 24.865 -9.953 1.00 37.19 94 PRO B O 1
ATOM 1742 N N . VAL B 1 95 ? -1.402 24.960 -11.867 1.00 36.08 95 VAL B N 1
ATOM 1743 C CA . VAL B 1 95 ? -0.832 23.628 -11.670 1.00 34.60 95 VAL B CA 1
ATOM 1744 C C . VAL B 1 95 ? -0.097 23.472 -10.332 1.00 35.78 95 VAL B C 1
ATOM 1745 O O . VAL B 1 95 ? 0.747 24.320 -9.971 1.00 36.52 95 VAL B O 1
ATOM 1749 N N . ASP B 1 96 ? -0.346 22.374 -9.617 1.00 34.08 96 ASP B N 1
ATOM 1750 C CA . ASP B 1 96 ? 0.541 22.031 -8.478 1.00 33.91 96 ASP B CA 1
ATOM 1751 C C . ASP B 1 96 ? 1.631 21.119 -8.885 1.00 34.72 96 ASP B C 1
ATOM 1752 O O . ASP B 1 96 ? 1.433 19.931 -8.965 1.00 34.98 96 ASP B O 1
ATOM 1757 N N . LEU B 1 97 ? 2.833 21.650 -9.112 1.00 36.12 97 LEU B N 1
ATOM 1758 C CA . LEU B 1 97 ? 3.898 20.822 -9.627 1.00 36.62 97 LEU B CA 1
ATOM 1759 C C . LEU B 1 97 ? 4.426 19.814 -8.619 1.00 37.86 97 LEU B C 1
ATOM 1760 O O . LEU B 1 97 ? 5.162 18.900 -9.000 1.00 38.74 97 LEU B O 1
ATOM 1765 N N . ASN B 1 98 ? 4.047 19.966 -7.363 1.00 38.41 98 ASN B N 1
ATOM 1766 C CA . ASN B 1 98 ? 4.504 19.092 -6.282 1.00 39.82 98 ASN B CA 1
ATOM 1767 C C . ASN B 1 98 ? 3.571 17.917 -5.981 1.00 37.84 98 ASN B C 1
ATOM 1768 O O . ASN B 1 98 ? 3.879 17.077 -5.142 1.00 39.62 98 ASN B O 1
ATOM 1773 N N . GLN B 1 99 ? 2.446 17.820 -6.673 1.00 33.83 99 GLN B N 1
ATOM 1774 C CA . GLN B 1 99 ? 1.515 16.701 -6.383 1.00 30.98 99 GLN B CA 1
ATOM 1775 C C . GLN B 1 99 ? 2.141 15.401 -6.956 1.00 30.53 99 GLN B C 1
ATOM 1776 O O . GLN B 1 99 ? 2.820 15.446 -7.984 1.00 28.16 99 GLN B O 1
ATOM 1782 N N . PRO B 1 100 ? 1.845 14.220 -6.356 1.00 30.09 100 PRO B N 1
ATOM 1783 C CA . PRO B 1 100 ? 2.295 12.988 -6.997 1.00 29.57 100 PRO B CA 1
ATOM 1784 C C . PRO B 1 100 ? 1.307 12.632 -8.094 1.00 29.42 100 PRO B C 1
ATOM 1785 O O . PRO B 1 100 ? 0.246 13.245 -8.145 1.00 28.29 100 PRO B O 1
ATOM 1789 N N . ILE B 1 101 ? 1.639 11.661 -8.930 1.00 29.22 101 ILE B N 1
ATOM 1790 C CA . ILE B 1 101 ? 0.672 11.156 -9.978 1.00 27.86 101 ILE B CA 1
ATOM 1791 C C . ILE B 1 101 ? 0.212 9.814 -9.486 1.00 28.69 101 ILE B C 1
ATOM 1792 O O . ILE B 1 101 ? 1.022 9.044 -8.961 1.00 28.63 101 ILE B O 1
ATOM 1797 N N . ILE B 1 102 ? -1.102 9.586 -9.514 1.00 27.42 102 ILE B N 1
ATOM 1798 C CA . ILE B 1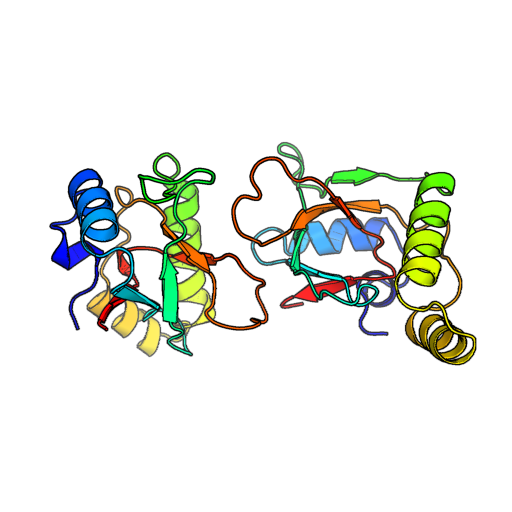 102 ? -1.723 8.303 -9.092 1.00 28.46 102 ILE B CA 1
ATOM 1799 C C . ILE B 1 102 ? -1.899 7.277 -10.234 1.00 29.75 102 ILE B C 1
ATOM 1800 O O . ILE B 1 102 ? -2.521 7.562 -11.293 1.00 27.35 102 ILE B O 1
ATOM 1805 N N . LEU B 1 103 ? -1.356 6.072 -10.041 1.00 29.35 103 LEU B N 1
ATOM 1806 C CA . LEU B 1 103 ? -1.525 4.973 -11.017 1.00 31.23 103 LEU B CA 1
ATOM 1807 C C . LEU B 1 103 ? -2.922 4.382 -10.842 1.00 30.42 103 LEU B C 1
ATOM 1808 O O . LEU B 1 103 ? -3.345 4.142 -9.715 1.00 30.11 103 LEU B O 1
ATOM 1813 N N . ALA B 1 104 ? -3.662 4.198 -11.956 1.00 28.97 104 ALA B N 1
ATOM 1814 C CA . ALA B 1 104 ? -5.061 3.756 -11.866 1.00 29.13 104 ALA B CA 1
ATOM 1815 C C . ALA B 1 104 ? -5.537 3.093 -13.117 1.00 31.05 104 ALA B C 1
ATOM 1816 O O . ALA B 1 104 ? -4.915 3.238 -14.169 1.00 31.66 104 ALA B O 1
ATOM 1818 N N . LYS B 1 105 ? -6.651 2.383 -12.999 1.00 35.59 105 LYS B N 1
ATOM 1819 C CA . LYS B 1 105 ? -7.354 1.744 -14.146 1.00 38.49 105 LYS B CA 1
ATOM 1820 C C . LYS B 1 105 ? -8.839 2.161 -14.227 1.00 39.03 105 LYS B C 1
ATOM 1821 O O . LYS B 1 105 ? -9.561 2.227 -13.224 1.00 40.70 105 LYS B O 1
ATOM 1826 N N . PRO B 1 106 ? -9.283 2.534 -15.430 1.00 40.86 106 PRO B N 1
ATOM 1827 C CA . PRO B 1 106 ? -10.625 3.081 -15.596 1.00 41.17 106 PRO B CA 1
ATOM 1828 C C . PRO B 1 106 ? -11.662 1.974 -15.446 1.00 41.71 106 PRO B C 1
ATOM 1829 O O . PRO B 1 106 ? -11.405 0.831 -15.862 1.00 40.40 106 PRO B O 1
ATOM 1833 N N . LEU B 1 107 ? -12.783 2.298 -14.828 1.00 43.38 107 LEU B N 1
ATOM 1834 C CA . LEU B 1 107 ? -13.804 1.275 -14.584 1.00 44.60 107 LEU B CA 1
ATOM 1835 C C . LEU B 1 107 ? -14.696 1.272 -15.837 1.00 45.88 107 LEU B C 1
ATOM 1836 O O . LEU B 1 107 ? -15.702 1.976 -15.936 1.00 46.32 107 LEU B O 1
ATOM 1841 N N . ARG B 1 108 ? -14.291 0.499 -16.805 1.00 47.51 108 ARG B N 1
ATOM 1842 C CA . ARG B 1 108 ? -15.045 0.422 -18.020 1.00 49.83 108 ARG B CA 1
ATOM 1843 C C . ARG B 1 108 ? -14.785 -0.979 -18.525 1.00 50.77 108 ARG B C 1
ATOM 1844 O O . ARG B 1 108 ? -13.950 -1.675 -17.946 1.00 49.66 108 ARG B O 1
ATOM 1851 N N . GLN B 1 109 ? -15.511 -1.409 -19.567 1.00 52.24 109 GLN B N 1
ATOM 1852 C CA . GLN B 1 109 ? -15.420 -2.786 -20.012 1.00 53.36 109 GLN B CA 1
ATOM 1853 C C . GLN B 1 109 ? -14.077 -3.013 -20.685 1.00 54.04 109 GLN B C 1
ATOM 1854 O O . GLN B 1 109 ? -13.607 -2.133 -21.410 1.00 54.01 109 GLN B O 1
ATOM 1860 N N . HIS B 1 110 ? -13.502 -4.204 -20.471 1.00 54.12 110 HIS B N 1
ATOM 1861 C CA . HIS B 1 110 ? -12.270 -4.611 -21.138 1.00 54.34 110 HIS B CA 1
ATOM 1862 C C . HIS B 1 110 ? -11.103 -3.722 -20.693 1.00 54.22 110 HIS B C 1
ATOM 1863 O O . HIS B 1 110 ? -10.372 -3.127 -21.518 1.00 53.59 110 HIS B O 1
ATOM 1870 N N . ASN B 1 111 ? -10.942 -3.622 -19.370 1.00 53.73 111 ASN B N 1
ATOM 1871 C CA . ASN B 1 111 ? -9.958 -2.696 -18.807 1.00 53.81 111 ASN B CA 1
ATOM 1872 C C . ASN B 1 111 ? -8.701 -3.386 -18.301 1.00 54.03 111 ASN B C 1
ATOM 1873 O O . ASN B 1 111 ? -7.877 -2.743 -17.634 1.00 53.34 111 ASN B O 1
ATOM 1878 N N . ARG B 1 112 ? -8.575 -4.686 -18.602 1.00 54.64 112 ARG B N 1
ATOM 1879 C CA . ARG B 1 112 ? -7.452 -5.523 -18.119 1.00 55.13 112 ARG B CA 1
ATOM 1880 C C . ARG B 1 112 ? -6.030 -4.987 -18.388 1.00 55.63 112 ARG B C 1
ATOM 1881 O O . ARG B 1 112 ? -5.120 -5.231 -17.606 1.00 55.62 112 ARG B O 1
ATOM 1889 N N . GLY B 1 113 ? -5.814 -4.280 -19.487 1.00 55.96 113 GLY B N 1
ATOM 1890 C CA . GLY B 1 113 ? -4.450 -3.799 -19.735 1.00 56.45 113 GLY B CA 1
ATOM 1891 C C . GLY B 1 113 ? -4.215 -2.413 -19.187 1.00 55.28 113 GLY B C 1
ATOM 1892 O O . GLY B 1 113 ? -3.114 -2.086 -18.725 1.00 57.43 113 GLY B O 1
ATOM 1893 N N . ASP B 1 114 ? -5.306 -1.665 -19.193 1.00 53.93 114 ASP B N 1
ATOM 1894 C CA . ASP B 1 114 ? -5.370 -0.232 -19.232 1.00 52.28 114 ASP B CA 1
ATOM 1895 C C . ASP B 1 114 ? -4.807 0.388 -17.955 1.00 49.22 114 ASP B C 1
ATOM 1896 O O . ASP B 1 114 ? -5.438 0.292 -16.943 1.00 49.17 114 ASP B O 1
ATOM 1901 N N . LEU B 1 115 ? -3.632 1.001 -18.007 1.00 45.96 115 LEU B N 1
ATOM 1902 C CA . LEU B 1 115 ? -3.149 1.859 -16.901 1.00 44.34 115 LEU B CA 1
ATOM 1903 C C . LEU B 1 115 ? -3.251 3.343 -17.256 1.00 42.26 115 LEU B C 1
ATOM 1904 O O . LEU B 1 115 ? -2.880 3.744 -18.344 1.00 40.93 115 LEU B O 1
ATOM 1909 N N . VAL B 1 116 ? -3.666 4.159 -16.293 1.00 40.35 116 VAL B N 1
ATOM 1910 C CA . VAL B 1 116 ? -3.672 5.591 -16.474 1.00 39.42 116 VAL B CA 1
ATOM 1911 C C . VAL B 1 116 ? -2.946 6.376 -15.375 1.00 36.28 116 VAL B C 1
ATOM 1912 O O . VAL B 1 116 ? -2.951 5.987 -14.195 1.00 34.96 116 VAL B O 1
ATOM 1916 N N . HIS B 1 117 ? -2.470 7.546 -15.737 1.00 32.76 117 HIS B N 1
ATOM 1917 C CA . HIS B 1 117 ? -1.850 8.459 -14.764 1.00 32.29 117 HIS B CA 1
ATOM 1918 C C . HIS B 1 117 ? -2.844 9.575 -14.492 1.00 31.28 117 HIS B C 1
ATOM 1919 O O . HIS B 1 117 ? -3.295 10.230 -15.447 1.00 33.02 117 HIS B O 1
ATOM 1926 N N . LEU B 1 118 ? -3.242 9.754 -13.224 1.00 26.95 118 LEU B N 1
ATOM 1927 C CA . LEU B 1 118 ? -4.231 10.770 -12.834 1.00 26.91 118 LEU B CA 1
ATOM 1928 C C . LEU B 1 118 ? -3.569 11.789 -11.972 1.00 26.51 118 LEU B C 1
ATOM 1929 O O . LEU B 1 118 ? -2.701 11.373 -11.181 1.00 25.79 118 LEU B O 1
ATOM 1934 N N . LEU B 1 119 ? -3.994 13.071 -12.062 1.00 26.19 119 LEU B N 1
ATOM 1935 C CA . LEU B 1 119 ? -3.540 14.103 -11.126 1.00 26.67 119 LEU B CA 1
ATOM 1936 C C . LEU B 1 119 ? -4.534 14.268 -9.959 1.00 25.94 119 LEU B C 1
ATOM 1937 O O . LEU B 1 119 ? -5.712 14.482 -10.186 1.00 26.53 119 LEU B O 1
ATOM 1942 N N . PRO B 1 120 ? -4.049 14.230 -8.754 1.00 28.33 120 PRO B N 1
ATOM 1943 C CA . PRO B 1 120 ? -4.900 14.425 -7.577 1.00 29.33 120 PRO B CA 1
ATOM 1944 C C . PRO B 1 120 ? -5.718 15.743 -7.726 1.00 31.55 120 PRO B C 1
ATOM 1945 O O . PRO B 1 120 ? -6.911 15.848 -7.305 1.00 30.96 120 PRO B O 1
ATOM 1949 N N . GLN B 1 121 ? -5.087 16.743 -8.329 1.00 31.08 121 GLN B N 1
ATOM 1950 C CA . GLN B 1 121 ? -5.720 18.031 -8.623 1.00 31.48 121 GLN B CA 1
ATOM 1951 C C . GLN B 1 121 ? -7.038 17.952 -9.424 1.00 30.60 121 GLN B C 1
ATOM 1952 O O . GLN B 1 121 ? -7.811 18.899 -9.425 1.00 32.62 121 GLN B O 1
ATOM 1958 N N . PHE B 1 122 ? -7.283 16.865 -10.163 1.00 30.24 122 PHE B N 1
ATOM 1959 C CA . PHE B 1 122 ? -8.345 16.789 -11.168 1.00 30.57 122 PHE B CA 1
ATOM 1960 C C . PHE B 1 122 ? -9.372 15.710 -10.765 1.00 32.25 122 PHE B C 1
ATOM 1961 O O . PHE B 1 122 ? -10.325 15.474 -11.493 1.00 35.12 122 PHE B O 1
ATOM 1969 N N . VAL B 1 123 ? -9.150 15.051 -9.644 1.00 33.76 123 VAL B N 1
ATOM 1970 C CA . VAL B 1 123 ? -10.025 13.901 -9.250 1.00 34.75 123 VAL B CA 1
ATOM 1971 C C . VAL B 1 123 ? -10.771 14.126 -7.958 1.00 34.14 123 VAL B C 1
ATOM 1972 O O . VAL B 1 123 ? -10.292 14.838 -7.059 1.00 35.88 123 VAL B O 1
ATOM 1976 N N . VAL B 1 124 ? -11.928 13.461 -7.847 1.00 36.56 124 VAL B N 1
ATOM 1977 C CA . VAL B 1 124 ? -12.771 13.514 -6.626 1.00 37.20 124 VAL B CA 1
ATOM 1978 C C . VAL B 1 124 ? -13.019 12.099 -6.166 1.00 37.20 124 VAL B C 1
ATOM 1979 O O . VAL B 1 124 ? -13.217 11.211 -6.997 1.00 35.00 124 VAL B O 1
ATOM 1983 N N . PRO B 1 125 ? -12.959 11.856 -4.853 1.00 38.89 125 PRO B N 1
ATOM 1984 C CA . PRO B 1 125 ? -13.146 10.467 -4.434 1.00 40.63 125 PRO B CA 1
ATOM 1985 C C . PRO B 1 125 ? -14.600 9.974 -4.654 1.00 43.14 125 PRO B C 1
ATOM 1986 O O . PRO B 1 125 ? -15.514 10.776 -4.629 1.00 42.27 125 PRO B O 1
ATOM 1990 N N . VAL B 1 126 ? -14.764 8.701 -4.965 1.00 46.19 126 VAL B N 1
ATOM 1991 C CA . VAL B 1 126 ? -16.089 8.052 -4.998 1.00 50.90 126 VAL B CA 1
ATOM 1992 C C . VAL B 1 126 ? -15.998 6.757 -4.168 1.00 54.26 126 VAL B C 1
ATOM 1993 O O . VAL B 1 126 ? -15.073 5.992 -4.416 1.00 55.98 126 VAL B O 1
ATOM 1997 N N . TYR B 1 127 ? -16.832 6.464 -3.161 1.00 58.96 127 TYR B N 1
ATOM 1998 C CA . TYR B 1 127 ? -17.643 7.374 -2.359 1.00 61.63 127 TYR B CA 1
ATOM 1999 C C . TYR B 1 127 ? -16.805 7.777 -1.146 1.00 63.07 127 TYR B C 1
ATOM 2000 O O . TYR B 1 127 ? -16.417 6.924 -0.354 1.00 63.60 127 TYR B O 1
ATOM 2009 N N . ASN B 1 128 ? -16.550 9.077 -1.001 1.00 63.89 128 ASN B N 1
ATOM 2010 C CA . ASN B 1 128 ? -15.297 9.551 -0.433 1.00 64.82 128 ASN B CA 1
ATOM 2011 C C . ASN B 1 128 ? -14.700 8.684 0.673 1.00 64.92 128 ASN B C 1
ATOM 2012 O O . ASN B 1 128 ? -13.736 7.956 0.414 1.00 64.83 128 ASN B O 1
#

Sequence (242 aa):
KKTLWELVGRNKDALRDFLKEHRGTILLRDIASEHKVVYKPIFKRYNGDPDLIEDNSNDVEHWYDYHLERYWNTPELKKEFYKKFGPVDLNQPIILAKPLRQHNRGDLVHLLPQFVVPVYNKKTLWELVGRNKDALRDFLKEHRGTILLRDIASEHKVVYKPIFKRYNGDPDLIEDNSNDVEHWYDYHLERYWNTPELKKEFYKKFGPVDLNQPIILAKPLRQHNRGDLVHLLPQFVVPVYN

Organism: NCBI:txid277988

B-factor: mean 41.64, std 9.15, range [20.81, 71.1]

InterPro domains:
  IPR003100 PAZ domain [PS50821] (10-127)
  IPR021103 Argonaute PAZ domain, archaea [PF12212] (3-127)
  IPR036085 PAZ domain superfamily [SSF101690] (1-126)